Protein AF-0000000084545572 (afdb_homodimer)

Solvent-accessible surface area (backbone atoms only — not comparable to full-atom values): 13422 Å² total; per-residue (Å²): 88,29,59,42,33,41,34,28,34,39,91,47,35,70,64,48,45,55,47,48,27,57,63,63,72,42,88,67,69,47,76,48,72,42,72,95,60,22,32,34,35,29,39,38,70,41,77,56,36,30,42,34,33,34,11,48,72,43,85,84,9,70,54,37,57,44,37,74,74,70,44,43,17,80,57,35,44,28,34,32,37,98,47,52,69,62,49,50,52,54,22,43,74,73,66,46,45,59,75,54,66,80,39,82,49,71,91,67,17,38,29,33,35,39,33,25,82,56,52,56,48,30,38,30,34,44,30,23,71,69,134,90,30,58,42,35,42,33,29,34,37,90,46,35,70,64,48,46,53,47,48,26,57,62,62,72,42,87,68,68,47,77,49,72,42,72,94,60,22,31,33,36,30,40,37,70,42,77,56,36,30,42,34,33,34,12,50,71,43,85,84,10,70,54,36,55,45,38,72,74,70,43,42,18,80,58,35,46,28,34,32,37,97,48,52,69,61,48,51,52,53,20,44,73,72,64,46,45,58,75,54,66,80,38,81,48,71,91,67,16,38,28,33,35,39,32,24,82,56,52,57,49,30,39,31,35,43,31,23,70,69,132

InterPro domains:
  IPR017515 Methylmalonyl-CoA epimerase [TIGR03081] (2-127)
  IPR017515 Methy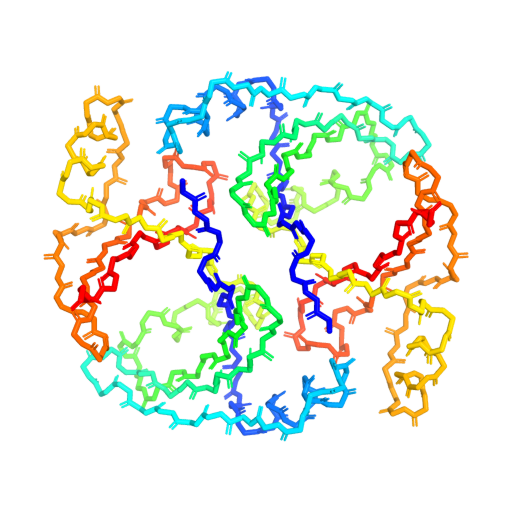lmalonyl-CoA epimerase [cd07249] (3-127)
  IPR029068 Glyoxalase/Bleomycin resistance protein/Dihydroxybiphenyl dioxygenase [G3DSA:3.10.180.10] (1-128)
  IPR029068 Glyoxalase/Bleomycin resistance protein/Dihydroxybiphenyl dioxygenase [SSF54593] (1-130)
  IPR037523 Vicinal oxygen chelate (VOC), core domain [PS51819] (2-129)
  IPR051785 Methylmalonyl-CoA/ethylmalonyl-CoA epimerase [PTHR43048] (1-130)

Nearest PDB structures (foldseek):
  3oa4-assembly1_A-2  TM=9.590E-01  e=2.493E-16  Halalkalibacterium halodurans C-125
  6bu2-assembly1_A  TM=9.393E-01  e=7.096E-15  Mycobacterium tuberculosis H37Rv
  6qh4-assembly2_B  TM=9.132E-01  e=1.583E-13  Homo sapiens
  6qh4-assembly1_C  TM=9.076E-01  e=2.738E-13  Homo sapiens
  3rmu-assembly2_D  TM=9.067E-01  e=1.506E-12  Homo sapiens

Radius of gyration: 17.62 Å; Cα contacts (8 Å, |Δi|>4): 626; chains: 2; bounding box: 42×45×43 Å

Sequence (262 aa):
MKIDHIAIAVNDVEESAKVYQQALGVDSVEFETVESEGVKVAIIHLENGRVELMQPTNDSSPIKKFLEKKGQGLHHMALETDNIEGEVERMEGCGVQFLGKIRPGSAGTKVTFIHPKSLHGVLAELCAHPKMKIDHIAIAVNDVEESAKVYQQALGVDSVEFETVESEGVKVAIIHLENGRVELMQPTNDSSPIKKFLEKKGQGLHHMALETDNIEGEVERMEGCGVQFLGKIRPGSAGTKVTFIHPKSLHGVLAELCAHPK

pLDDT: mean 96.49, std 3.09, range [78.31, 98.88]

Foldseek 3Di:
DDFAEWEKEAADAVVVLVVVCVVVVADDWDWDDDVVQQWIWIWADDPRHTYIYIHGNDCVHPSNVCCVVPNITTAATEDEDQCQPVVVVVCVVVVWDWPDDFDADPPRKTKTWTDCVRVVRHIYMYIYDDD/DDFAEWEKEAADAVVVLVVVCVVVVADDWDWDDDVVQQWIWIWTDDPRHTYIYIHGNDCVHPSNVVCVVPNITTAATEDEDQCQPVVVVVCVVVVWDWPDDFDADPPRKTKTWTDCVRVVRHIYMYIYDDD

Organism: NCBI:txid1582439

Secondary structure (DSSP, 8-state):
-EEEEEEEE-S-HHHHHHHHHHHHT---EEEEEEGGGTEEEEEEEETTEEEEEEEESSTT-HHHHHHHHH-SEEEEEEEE-S-HHHHHHHHHHTT--BSS--EE-GGG-EEEEE-GGGGTT--EEEEE---/-EEEEEEEE-S-HHHHHHHHHHHHT---EEEEEEGGGTEEEEEEEETTEEEEEEEESSTT-HHHHHHHHH-SEEEEEEEE-S-HHHHHHHHHHTT--BSS--EE-GGG-EEEEE-GGGGTT--EEEEE---

Structure (mmCIF, N/CA/C/O backbone):
data_AF-0000000084545572-model_v1
#
loop_
_entity.id
_entity.type
_entity.pdbx_description
1 polymer 'Methylmalonyl-CoA epimerase'
#
loop_
_atom_site.group_PDB
_atom_site.id
_atom_site.type_symbol
_atom_site.label_atom_id
_atom_site.label_alt_id
_atom_site.label_comp_id
_atom_site.label_asym_id
_atom_site.label_entity_id
_atom_site.label_seq_id
_atom_site.pdbx_PDB_ins_code
_atom_site.Cartn_x
_atom_site.Cartn_y
_atom_site.Cartn_z
_atom_site.occupancy
_atom_site.B_iso_or_equiv
_atom_site.auth_seq_id
_atom_site.auth_comp_id
_atom_site.auth_asym_id
_atom_site.auth_atom_id
_atom_site.pdbx_PDB_model_num
ATOM 1 N N . MET A 1 1 ? 6.422 3.986 13.938 1 93.88 1 MET A N 1
ATOM 2 C CA . MET A 1 1 ? 5.262 3.986 13.055 1 93.88 1 MET A CA 1
ATOM 3 C C . MET A 1 1 ? 5.043 2.604 12.445 1 93.88 1 MET A C 1
ATOM 5 O O . MET A 1 1 ? 5.969 1.794 12.383 1 93.88 1 MET A O 1
ATOM 9 N N . LYS A 1 2 ? 3.814 2.24 12.133 1 96.25 2 LYS A N 1
ATOM 10 C CA . LYS A 1 2 ? 3.531 0.948 11.516 1 96.25 2 LYS A CA 1
ATOM 11 C C . LYS A 1 2 ? 2.516 1.089 10.391 1 96.25 2 LYS A C 1
ATOM 13 O O . LYS A 1 2 ? 1.815 2.102 10.297 1 96.25 2 LYS A O 1
ATOM 18 N N . ILE A 1 3 ? 2.533 0.134 9.531 1 98.06 3 ILE A N 1
ATOM 19 C CA . ILE A 1 3 ? 1.524 0.095 8.477 1 98.06 3 ILE A CA 1
ATOM 20 C C . ILE A 1 3 ? 0.161 -0.236 9.078 1 98.06 3 ILE A C 1
ATOM 22 O O . ILE A 1 3 ? 0.008 -1.249 9.766 1 98.06 3 ILE A O 1
ATOM 26 N N . ASP A 1 4 ? -0.757 0.697 8.914 1 98.25 4 ASP A N 1
ATOM 27 C CA . ASP A 1 4 ? -2.109 0.459 9.414 1 98.25 4 ASP A CA 1
ATOM 28 C C . ASP A 1 4 ? -2.949 -0.288 8.375 1 98.25 4 ASP A C 1
ATOM 30 O O . ASP A 1 4 ? -3.531 -1.331 8.68 1 98.25 4 ASP A O 1
ATOM 34 N N . HIS A 1 5 ? -3.01 0.271 7.219 1 98.44 5 HIS A N 1
ATOM 35 C CA . HIS A 1 5 ? -3.746 -0.396 6.152 1 98.44 5 HIS A CA 1
ATOM 36 C C . HIS A 1 5 ? -3.311 0.111 4.781 1 98.44 5 HIS A C 1
ATOM 38 O O . HIS A 1 5 ? -2.617 1.126 4.684 1 98.44 5 HIS A O 1
ATOM 44 N N . ILE A 1 6 ? -3.625 -0.647 3.783 1 98.81 6 ILE A N 1
ATOM 45 C CA . ILE A 1 6 ? -3.51 -0.267 2.379 1 98.81 6 ILE A CA 1
ATOM 46 C C . ILE A 1 6 ? -4.902 -0.101 1.775 1 98.81 6 ILE A C 1
ATOM 48 O O . ILE A 1 6 ? -5.723 -1.021 1.825 1 98.81 6 ILE A O 1
ATOM 52 N N . ALA A 1 7 ? -5.129 1.051 1.206 1 98.75 7 ALA A N 1
ATOM 53 C CA . ALA A 1 7 ? -6.441 1.332 0.635 1 98.75 7 ALA A CA 1
ATOM 54 C C . ALA A 1 7 ? -6.426 1.166 -0.882 1 98.75 7 ALA A C 1
ATOM 56 O O . ALA A 1 7 ? -5.469 1.563 -1.547 1 98.75 7 ALA A O 1
ATOM 57 N N . ILE A 1 8 ? -7.469 0.591 -1.351 1 98.88 8 ILE A N 1
ATOM 58 C CA . ILE A 1 8 ? -7.633 0.323 -2.775 1 98.88 8 ILE A CA 1
ATOM 59 C C . ILE A 1 8 ? -8.977 0.864 -3.252 1 98.88 8 ILE A C 1
ATOM 61 O O . ILE A 1 8 ? -10.016 0.591 -2.641 1 98.88 8 ILE A O 1
ATOM 65 N N . ALA A 1 9 ? -8.938 1.664 -4.293 1 98.88 9 ALA A N 1
ATOM 66 C CA . ALA A 1 9 ? -10.172 2.143 -4.914 1 98.88 9 ALA A CA 1
ATOM 67 C C . ALA A 1 9 ? -10.758 1.093 -5.852 1 98.88 9 ALA A C 1
ATOM 69 O O . ALA A 1 9 ? -10.055 0.555 -6.711 1 98.88 9 ALA A O 1
ATOM 70 N N . VAL A 1 10 ? -11.992 0.79 -5.672 1 98.81 10 VAL A N 1
ATOM 71 C CA . VAL A 1 10 ? -12.648 -0.219 -6.496 1 98.81 10 VAL A CA 1
ATOM 72 C C . VAL A 1 10 ? -14.016 0.298 -6.961 1 98.81 10 VAL A C 1
ATOM 74 O O . VAL A 1 10 ? -14.57 1.217 -6.355 1 98.81 10 VAL A O 1
ATOM 77 N N . ASN A 1 11 ? -14.547 -0.297 -8.039 1 98.38 11 ASN A N 1
ATOM 78 C CA . ASN A 1 11 ? -15.844 0.096 -8.586 1 98.38 11 ASN A CA 1
ATOM 79 C C . ASN A 1 11 ? -17 -0.549 -7.809 1 98.38 11 ASN A C 1
ATOM 81 O O . ASN A 1 11 ? -18.062 0.047 -7.664 1 98.38 11 ASN A O 1
ATOM 85 N N . ASP A 1 12 ? -16.812 -1.757 -7.344 1 98.5 12 ASP A N 1
ATOM 86 C CA . ASP A 1 12 ? -17.812 -2.551 -6.629 1 98.5 12 ASP A CA 1
ATOM 87 C C . ASP A 1 12 ? -17.188 -3.25 -5.422 1 98.5 12 ASP A C 1
ATOM 89 O O . ASP A 1 12 ? -16.469 -4.242 -5.574 1 98.5 12 ASP A O 1
ATOM 93 N N . VAL A 1 13 ? -17.5 -2.766 -4.273 1 98.56 13 VAL A N 1
ATOM 94 C CA . VAL A 1 13 ? -16.812 -3.176 -3.053 1 98.56 13 VAL A CA 1
ATOM 95 C C . VAL A 1 13 ? -17.188 -4.617 -2.711 1 98.56 13 VAL A C 1
ATOM 97 O O . VAL A 1 13 ? -16.344 -5.387 -2.246 1 98.56 13 VAL A O 1
ATOM 100 N N . GLU A 1 14 ? -18.391 -5.078 -2.881 1 97.88 14 GLU A N 1
ATOM 101 C CA . GLU A 1 14 ? -18.828 -6.438 -2.568 1 97.88 14 GLU A CA 1
ATOM 102 C C . GLU A 1 14 ? -18.172 -7.449 -3.512 1 97.88 14 GLU A C 1
ATOM 104 O O . GLU A 1 14 ? -17.656 -8.477 -3.068 1 97.88 14 GLU A O 1
ATOM 109 N N . GLU A 1 15 ? -18.234 -7.141 -4.789 1 97.56 15 GLU A N 1
ATOM 110 C CA . GLU A 1 15 ? -17.578 -8 -5.766 1 97.56 15 GLU A CA 1
ATOM 111 C C . GLU A 1 15 ? -16.078 -8.094 -5.496 1 97.56 15 GLU A C 1
ATOM 113 O O . GLU A 1 15 ? -15.508 -9.188 -5.516 1 97.56 15 GLU A O 1
ATOM 118 N N . SER A 1 16 ? -15.477 -6.973 -5.281 1 98.19 16 SER A N 1
ATOM 119 C CA . SER A 1 16 ? -14.039 -6.934 -5.027 1 98.19 16 SER A CA 1
ATOM 120 C C . SER A 1 16 ? -13.68 -7.711 -3.766 1 98.19 16 SER A C 1
ATOM 122 O O . SER A 1 16 ? -12.648 -8.391 -3.721 1 98.19 16 SER A O 1
ATOM 124 N N . ALA A 1 17 ? -14.508 -7.57 -2.721 1 98.06 17 ALA A N 1
ATOM 125 C CA . ALA A 1 17 ? -14.258 -8.289 -1.472 1 98.06 17 ALA A CA 1
ATOM 126 C C . ALA A 1 17 ? -14.195 -9.789 -1.706 1 98.06 17 ALA A C 1
ATOM 128 O O . ALA A 1 17 ? -13.336 -10.477 -1.152 1 98.06 17 ALA A O 1
ATOM 129 N N . LYS A 1 18 ? -15.07 -10.312 -2.525 1 96.44 18 LYS A N 1
ATOM 130 C CA . LYS A 1 18 ? -15.07 -11.742 -2.832 1 96.44 18 LYS A CA 1
ATOM 131 C C . LYS A 1 18 ? -13.766 -12.156 -3.506 1 96.44 18 LYS A C 1
ATOM 133 O O . LYS A 1 18 ? -13.172 -13.172 -3.143 1 96.44 18 LYS A O 1
ATOM 138 N N . VAL A 1 19 ? -13.344 -11.336 -4.438 1 96.12 19 VAL A N 1
ATOM 139 C CA . VAL A 1 19 ? -12.117 -11.602 -5.18 1 96.12 19 VAL A CA 1
ATOM 140 C C . VAL A 1 19 ? -10.93 -11.609 -4.223 1 96.12 19 VAL A C 1
ATOM 142 O O . VAL A 1 19 ? -10.125 -12.547 -4.234 1 96.12 19 VAL A O 1
ATOM 145 N N . TYR A 1 20 ? -10.828 -10.625 -3.418 1 97.5 20 TYR A N 1
ATOM 146 C CA . TYR A 1 20 ? -9.695 -10.492 -2.508 1 97.5 20 TYR A CA 1
ATOM 147 C C . TYR A 1 20 ? -9.742 -11.562 -1.424 1 97.5 20 TYR A C 1
ATOM 149 O O . TYR A 1 20 ? -8.703 -12.07 -0.996 1 97.5 20 TYR A O 1
ATOM 157 N N . GLN A 1 21 ? -10.914 -11.891 -0.927 1 95.75 21 GLN A N 1
ATOM 158 C CA . GLN A 1 21 ? -11.031 -12.977 0.037 1 95.75 21 GLN A CA 1
ATOM 159 C C . GLN A 1 21 ? -10.461 -14.273 -0.524 1 95.75 21 GLN A C 1
ATOM 161 O O . GLN A 1 21 ? -9.719 -14.984 0.165 1 95.75 21 GLN A O 1
ATOM 166 N N . GLN A 1 22 ? -10.805 -14.562 -1.729 1 92.88 22 GLN A N 1
ATOM 167 C CA . GLN A 1 22 ? -10.297 -15.758 -2.385 1 92.88 22 GLN A CA 1
ATOM 168 C C . GLN A 1 22 ? -8.789 -15.672 -2.6 1 92.88 22 GLN A C 1
ATOM 170 O O . GLN A 1 22 ? -8.055 -16.625 -2.307 1 92.88 22 GLN A O 1
ATOM 175 N N . ALA A 1 23 ? -8.375 -14.57 -3.061 1 94.12 23 ALA A N 1
ATOM 176 C CA . ALA A 1 23 ? -6.957 -14.391 -3.367 1 94.12 23 ALA A CA 1
ATOM 177 C C . ALA A 1 23 ? -6.109 -14.453 -2.102 1 94.12 23 ALA A C 1
ATOM 179 O O . ALA A 1 23 ? -5.016 -15.023 -2.102 1 94.12 23 ALA A O 1
ATOM 180 N N . LEU A 1 24 ? -6.605 -13.852 -1.022 1 93.62 24 LEU A N 1
ATOM 181 C CA . LEU A 1 24 ? -5.793 -13.719 0.182 1 93.62 24 LEU A CA 1
ATOM 182 C C . LEU A 1 24 ? -6.086 -14.844 1.167 1 93.62 24 LEU A C 1
ATOM 184 O O . LEU A 1 24 ? -5.41 -14.969 2.189 1 93.62 24 LEU A O 1
ATOM 188 N N . GLY A 1 25 ? -7.023 -15.648 0.831 1 91.19 25 GLY A N 1
ATOM 189 C CA . GLY A 1 25 ? -7.367 -16.781 1.679 1 91.19 25 GLY A CA 1
ATOM 190 C C . GLY A 1 25 ? -7.938 -16.375 3.021 1 91.19 25 GLY A C 1
ATOM 191 O O . GLY A 1 25 ? -7.574 -16.938 4.055 1 91.19 25 GLY A O 1
ATOM 192 N N . VAL A 1 26 ? -8.602 -15.289 3.012 1 91.56 26 VAL A N 1
ATOM 193 C CA . VAL A 1 26 ? -9.227 -14.766 4.223 1 91.56 26 VAL A CA 1
ATOM 194 C C . VAL A 1 26 ? -10.734 -15.023 4.176 1 91.56 26 VAL A C 1
ATOM 196 O O . VAL A 1 26 ? -11.359 -14.906 3.121 1 91.56 26 VAL A O 1
ATOM 199 N N . ASP A 1 27 ? -11.289 -15.391 5.309 1 86.69 27 ASP A N 1
ATOM 200 C CA . ASP A 1 27 ? -12.703 -15.758 5.328 1 86.69 27 ASP A CA 1
ATOM 201 C C . ASP A 1 27 ? -13.57 -14.57 5.723 1 86.69 27 ASP A C 1
ATOM 203 O O . ASP A 1 27 ? -14.648 -14.367 5.156 1 86.69 27 ASP A O 1
ATOM 207 N N . SER A 1 28 ? -13.062 -13.797 6.625 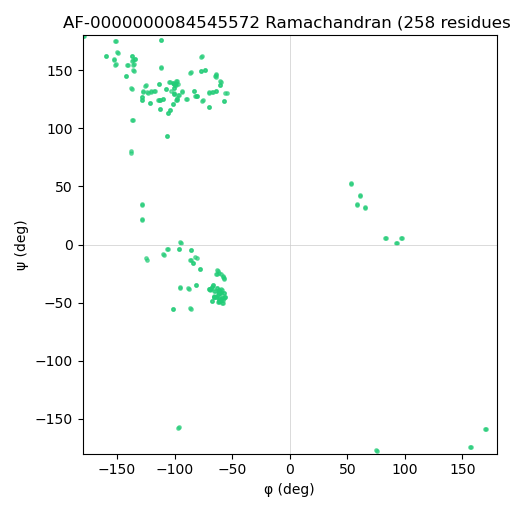1 91.31 28 SER A N 1
ATOM 208 C CA . SER A 1 28 ? -13.938 -12.758 7.172 1 91.31 28 SER A CA 1
ATOM 209 C C . SER A 1 28 ? -13.609 -11.391 6.582 1 91.31 28 SER A C 1
ATOM 211 O O . SER A 1 28 ? -12.445 -11.055 6.387 1 91.31 28 SER A O 1
ATOM 213 N N . VAL A 1 29 ? -14.672 -10.703 6.156 1 96.75 29 VAL A N 1
ATOM 214 C CA . VAL A 1 29 ? -14.625 -9.328 5.676 1 96.75 29 VAL A CA 1
ATOM 215 C C . VAL A 1 29 ? -15.648 -8.477 6.422 1 96.75 29 VAL A C 1
ATOM 217 O O . VAL A 1 29 ? -16.781 -8.914 6.648 1 96.75 29 VAL A O 1
ATOM 220 N N . GLU A 1 30 ? -15.219 -7.34 6.898 1 97.38 30 GLU A N 1
ATOM 221 C CA . GLU A 1 30 ? -16.125 -6.359 7.484 1 97.38 30 GLU A CA 1
ATOM 222 C C . GLU A 1 30 ? -16.5 -5.281 6.473 1 97.38 30 GLU A C 1
ATOM 224 O O . GLU A 1 30 ? -15.656 -4.832 5.695 1 97.38 30 GLU A O 1
ATOM 229 N N . PHE A 1 31 ? -17.812 -4.934 6.512 1 97.5 31 PHE A N 1
ATOM 230 C CA . PHE A 1 31 ? -18.266 -3.84 5.66 1 97.5 31 PHE A CA 1
ATOM 231 C C . PHE A 1 31 ? -18.703 -2.646 6.504 1 97.5 31 PHE A C 1
ATOM 233 O O . PHE A 1 31 ? -19.328 -2.814 7.551 1 97.5 31 PHE A O 1
ATOM 240 N N . GLU A 1 32 ? -18.312 -1.508 6.02 1 96.31 32 GLU A N 1
ATOM 241 C CA . GLU A 1 32 ? -18.719 -0.258 6.656 1 96.31 32 GLU A CA 1
ATOM 242 C C . GLU A 1 32 ? -19.016 0.824 5.617 1 96.31 32 GLU A C 1
ATOM 244 O O . GLU A 1 32 ? -18.406 0.834 4.543 1 96.31 32 GLU A O 1
ATOM 249 N N . THR A 1 33 ? -20 1.656 5.926 1 96.5 33 THR A N 1
ATOM 250 C CA . THR A 1 33 ? -20.234 2.848 5.121 1 96.5 33 THR A CA 1
ATOM 251 C C . THR A 1 33 ? -19.953 4.113 5.926 1 96.5 33 THR A C 1
ATOM 253 O O . THR A 1 33 ? -20.422 4.254 7.059 1 96.5 33 THR A O 1
ATOM 256 N N . VAL A 1 34 ? -19.094 4.883 5.367 1 92.94 34 VAL A N 1
ATOM 257 C CA . VAL A 1 34 ? -18.797 6.176 5.973 1 92.94 34 VAL A CA 1
ATOM 258 C C . VAL A 1 34 ? -19.422 7.289 5.133 1 92.94 34 VAL A C 1
ATOM 260 O O . VAL A 1 34 ? -18.766 7.867 4.262 1 92.94 34 VAL A O 1
ATOM 263 N N . GLU A 1 35 ? -20.609 7.684 5.5 1 92.75 35 GLU A N 1
ATOM 264 C CA . GLU A 1 35 ? -21.406 8.609 4.707 1 92.75 35 GLU A CA 1
ATOM 265 C C . GLU A 1 35 ? -20.703 9.953 4.543 1 92.75 35 GLU A C 1
ATOM 267 O O . GLU A 1 35 ? -20.75 10.555 3.467 1 92.75 35 GLU A O 1
ATOM 272 N N . SER A 1 36 ? -20.094 10.398 5.617 1 89.25 36 SER A N 1
ATOM 273 C CA . SER A 1 36 ? -19.453 11.703 5.594 1 89.25 36 SER A CA 1
ATOM 274 C C . SER A 1 36 ? -18.312 11.742 4.578 1 89.25 36 SER A C 1
ATOM 276 O O . SER A 1 36 ? -17.984 12.812 4.051 1 89.25 36 SER A O 1
ATOM 278 N N . GLU A 1 37 ? -17.781 10.602 4.223 1 90.38 37 GLU A N 1
ATOM 279 C CA . GLU A 1 37 ? -16.688 10.523 3.258 1 90.38 37 GLU A CA 1
ATOM 280 C C . GLU A 1 37 ? -17.172 9.992 1.911 1 90.38 37 GLU A C 1
ATOM 282 O O . GLU A 1 37 ? -16.406 9.93 0.948 1 90.38 37 GLU A O 1
ATOM 287 N N . GLY A 1 38 ? -18.469 9.609 1.814 1 96.06 38 GLY A N 1
ATOM 288 C CA . GLY A 1 38 ? -19.047 9.078 0.583 1 96.06 38 GLY A CA 1
ATOM 289 C C . GLY A 1 38 ? -18.375 7.797 0.121 1 96.06 38 GLY A C 1
ATOM 290 O O . GLY A 1 38 ? -18.062 7.645 -1.06 1 96.06 38 GLY A O 1
ATOM 291 N N . VAL A 1 39 ? -18.125 6.93 1.115 1 97.69 39 VAL A N 1
ATOM 292 C CA . VAL A 1 39 ? -17.391 5.723 0.731 1 97.69 39 VAL A CA 1
ATOM 293 C C . VAL A 1 39 ? -18.016 4.508 1.422 1 97.69 39 VAL A C 1
ATOM 295 O O . VAL A 1 39 ? -18.422 4.586 2.584 1 97.69 39 VAL A O 1
ATOM 298 N N . LYS A 1 40 ? -18.234 3.428 0.745 1 98.44 40 LYS A N 1
ATOM 299 C CA . LYS A 1 40 ? -18.422 2.088 1.29 1 98.44 40 LYS A CA 1
ATOM 300 C C . LYS A 1 40 ? -17.109 1.312 1.323 1 98.44 40 LYS A C 1
ATOM 302 O O . LYS A 1 40 ? -16.375 1.278 0.333 1 98.44 40 LYS A O 1
ATOM 307 N N . VAL A 1 41 ? -16.812 0.695 2.457 1 98.38 41 VAL A N 1
ATOM 308 C CA . VAL A 1 41 ? -15.492 0.093 2.656 1 98.38 41 VAL A CA 1
ATOM 309 C C . VAL A 1 41 ? -15.648 -1.387 3 1 98.38 41 VAL A C 1
ATOM 311 O O . VAL A 1 41 ? -16.516 -1.758 3.793 1 98.38 41 VAL A O 1
ATOM 314 N N . ALA A 1 42 ? -14.945 -2.24 2.369 1 98.56 42 ALA A N 1
ATOM 315 C CA . ALA A 1 42 ? -14.695 -3.607 2.822 1 98.56 42 ALA A CA 1
ATOM 316 C C . ALA A 1 42 ? -13.336 -3.723 3.502 1 98.56 42 ALA A C 1
ATOM 318 O O . ALA A 1 42 ? -12.312 -3.342 2.928 1 98.56 42 ALA A O 1
ATOM 319 N N . ILE A 1 43 ? -13.328 -4.184 4.68 1 98.19 43 ILE A N 1
ATOM 320 C CA . ILE A 1 43 ? -12.102 -4.328 5.453 1 98.19 43 ILE A CA 1
ATOM 321 C C . ILE A 1 43 ? -11.688 -5.797 5.492 1 98.19 43 ILE A C 1
ATOM 323 O O . ILE A 1 43 ? -12.414 -6.645 6.012 1 98.19 43 ILE A O 1
ATOM 327 N N . ILE A 1 44 ? -10.562 -6.113 4.922 1 97.75 44 ILE A N 1
ATOM 328 C CA . ILE A 1 44 ? -9.977 -7.449 4.934 1 97.75 44 ILE A CA 1
ATOM 329 C C . ILE A 1 44 ? -8.789 -7.484 5.895 1 97.75 44 ILE A C 1
ATOM 331 O O . ILE A 1 44 ? -7.754 -6.859 5.641 1 97.75 44 ILE A O 1
ATOM 335 N N . HIS A 1 45 ? -8.922 -8.219 6.949 1 96.44 45 HIS A N 1
ATOM 336 C CA . HIS A 1 45 ? -7.906 -8.25 7.996 1 96.44 45 HIS A CA 1
ATOM 337 C C . HIS A 1 45 ? -6.781 -9.219 7.641 1 96.44 45 HIS A C 1
ATOM 339 O O . HIS A 1 45 ? -7.035 -10.344 7.219 1 96.44 45 HIS A O 1
ATOM 345 N N . LEU A 1 46 ? -5.598 -8.75 7.797 1 96.5 46 LEU A N 1
ATOM 346 C CA . LEU A 1 46 ? -4.387 -9.547 7.688 1 96.5 46 LEU A CA 1
ATOM 347 C C . LEU A 1 46 ? -3.699 -9.688 9.047 1 96.5 46 LEU A C 1
ATOM 349 O O . LEU A 1 46 ? -4.18 -9.148 10.047 1 96.5 46 LEU A O 1
ATOM 353 N N . GLU A 1 47 ? -2.66 -10.414 9.156 1 95.56 47 GLU A N 1
ATOM 354 C CA . GLU A 1 47 ? -2.004 -10.703 10.43 1 95.56 47 GLU A CA 1
ATOM 355 C C . GLU A 1 47 ? -1.467 -9.43 11.07 1 95.56 47 GLU A C 1
ATOM 357 O O . GLU A 1 47 ? -1.442 -9.312 12.305 1 95.56 47 GLU A O 1
ATOM 362 N N . ASN A 1 48 ? -0.956 -8.5 10.305 1 97.12 48 ASN A N 1
ATOM 363 C CA . ASN A 1 48 ? -0.281 -7.336 10.867 1 97.12 48 ASN A CA 1
ATOM 364 C C . ASN A 1 48 ? -0.84 -6.035 10.289 1 97.12 48 ASN A C 1
ATOM 366 O O . ASN A 1 48 ? -0.137 -5.023 10.234 1 97.12 48 ASN A O 1
ATOM 370 N N . GLY A 1 49 ? -2.041 -6.051 9.773 1 96.12 49 GLY A N 1
ATOM 371 C CA . GLY A 1 49 ? -2.705 -4.91 9.164 1 96.12 49 GLY A CA 1
ATOM 372 C C . GLY A 1 49 ? -3.982 -5.281 8.438 1 96.12 49 GLY A C 1
ATOM 373 O O . GLY A 1 49 ? -4.609 -6.297 8.742 1 96.12 49 GLY A O 1
ATOM 374 N N . ARG A 1 50 ? -4.43 -4.414 7.496 1 97.12 50 ARG A N 1
ATOM 375 C CA . ARG A 1 50 ? -5.633 -4.711 6.73 1 97.12 50 ARG A CA 1
ATOM 376 C C . ARG A 1 50 ? -5.578 -4.062 5.352 1 97.12 50 ARG A C 1
ATOM 378 O O . ARG A 1 50 ? -4.816 -3.119 5.133 1 97.12 50 ARG A O 1
ATOM 385 N N . VAL A 1 51 ? -6.277 -4.633 4.469 1 98.44 51 VAL A N 1
ATOM 386 C CA . VAL A 1 51 ? -6.59 -4.039 3.176 1 98.44 51 VAL A CA 1
ATOM 387 C C . VAL A 1 51 ? -8 -3.463 3.199 1 98.44 51 VAL A C 1
ATOM 389 O O . VAL A 1 51 ? -8.938 -4.121 3.656 1 98.44 51 VAL A O 1
ATOM 392 N N . GLU A 1 52 ? -8.125 -2.24 2.779 1 98.5 52 GLU A N 1
ATOM 393 C CA . GLU A 1 52 ? -9.445 -1.61 2.686 1 98.5 52 GLU A CA 1
ATOM 394 C C . GLU A 1 52 ? -9.828 -1.354 1.23 1 98.5 52 GLU A C 1
ATOM 396 O O . GLU A 1 52 ? -9.141 -0.614 0.522 1 98.5 52 GLU A O 1
ATOM 401 N N . LEU A 1 53 ? -10.867 -1.988 0.802 1 98.81 53 LEU A N 1
ATOM 402 C CA . LEU A 1 53 ? -11.461 -1.732 -0.506 1 98.81 53 LEU A CA 1
ATOM 403 C C . LEU A 1 53 ? -12.516 -0.636 -0.419 1 98.81 53 LEU A C 1
ATOM 405 O O . LEU A 1 53 ? -13.453 -0.732 0.379 1 98.81 53 LEU A O 1
ATOM 409 N N . MET A 1 54 ? -12.352 0.386 -1.232 1 98.75 54 MET A N 1
ATOM 410 C CA . MET A 1 54 ? -13.172 1.585 -1.069 1 98.75 54 MET A CA 1
ATOM 411 C C . MET A 1 54 ? -13.969 1.874 -2.336 1 98.75 54 MET A C 1
ATOM 413 O O . MET A 1 54 ? -13.398 2.072 -3.406 1 98.75 54 MET A O 1
ATOM 417 N N . GLN A 1 55 ? -15.25 1.929 -2.229 1 98.88 55 GLN A N 1
ATOM 418 C CA . GLN A 1 55 ? -16.188 2.266 -3.297 1 98.88 55 GLN A CA 1
ATOM 419 C C . GLN A 1 55 ? -16.875 3.598 -3.02 1 98.88 55 GLN A C 1
ATOM 421 O O . GLN A 1 55 ? -17.469 3.787 -1.953 1 98.88 55 GLN A O 1
ATOM 426 N N . PRO A 1 56 ? -16.766 4.492 -3.967 1 98.69 56 PRO A N 1
ATOM 427 C CA . PRO A 1 56 ? -17.516 5.734 -3.752 1 98.69 56 PRO A CA 1
ATOM 428 C C . PRO A 1 56 ? -19.031 5.523 -3.736 1 98.69 56 PRO A C 1
ATOM 430 O O . PRO A 1 56 ? -19.547 4.699 -4.4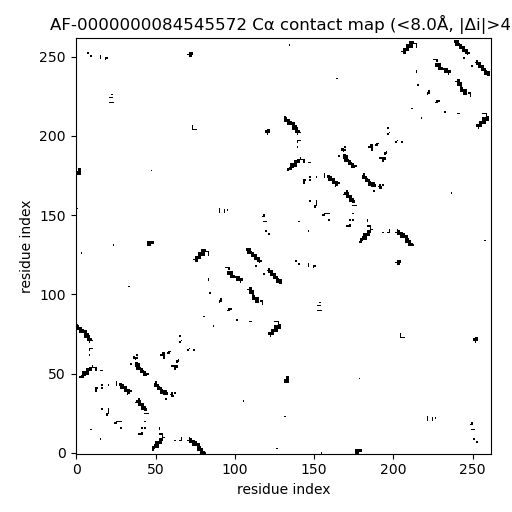96 1 98.69 56 PRO A O 1
ATOM 433 N N . THR A 1 57 ? -19.719 6.305 -2.885 1 98 57 THR A N 1
ATOM 434 C CA . THR A 1 57 ? -21.156 6.168 -2.803 1 98 57 THR A CA 1
ATOM 435 C C . THR A 1 57 ? -21.859 7.395 -3.391 1 98 57 THR A C 1
ATOM 437 O O . THR A 1 57 ? -23.078 7.441 -3.471 1 98 57 THR A O 1
ATOM 440 N N . ASN A 1 58 ? -21.109 8.398 -3.707 1 96.75 58 ASN A N 1
ATOM 441 C CA . ASN A 1 58 ? -21.641 9.586 -4.367 1 96.75 58 ASN A CA 1
ATOM 442 C C . ASN A 1 58 ? -20.578 10.273 -5.215 1 96.75 58 ASN A C 1
ATOM 444 O O . ASN A 1 58 ? -19.406 9.898 -5.184 1 96.75 58 ASN A O 1
ATOM 448 N N . ASP A 1 59 ? -20.953 11.312 -5.953 1 95.19 59 ASP A N 1
ATOM 449 C CA . ASP A 1 59 ? -20.078 11.938 -6.949 1 95.19 59 ASP A CA 1
ATOM 450 C C . ASP A 1 59 ? -19.047 12.844 -6.289 1 95.19 59 ASP A C 1
ATOM 452 O O . ASP A 1 59 ? -18.047 13.211 -6.91 1 95.19 59 ASP A O 1
ATOM 456 N N . SER A 1 60 ? -19.281 13.273 -5.125 1 94.75 60 SER A N 1
ATOM 457 C CA . SER A 1 60 ? -18.375 14.188 -4.449 1 94.75 60 SER A CA 1
ATOM 458 C C . SER A 1 60 ? -17.266 13.422 -3.719 1 94.75 60 SER A C 1
ATOM 460 O O . SER A 1 60 ? -16.344 14.031 -3.17 1 94.75 60 SER A O 1
ATOM 462 N N . SER A 1 61 ? -17.344 12.117 -3.723 1 96.25 61 SER A N 1
ATOM 463 C CA . SER A 1 61 ? -16.359 11.281 -3.041 1 96.25 61 SER A CA 1
ATOM 464 C C . SER A 1 61 ? -14.977 11.43 -3.664 1 96.25 61 SER A C 1
ATOM 466 O O . SER A 1 61 ? -14.828 11.359 -4.883 1 96.25 61 SER A O 1
ATOM 468 N N . PRO A 1 62 ? -13.945 11.625 -2.836 1 94.44 62 PRO A N 1
ATOM 469 C CA . PRO A 1 62 ? -12.586 11.641 -3.381 1 94.44 62 PRO A CA 1
ATOM 470 C C . PRO A 1 62 ? -12.234 10.344 -4.109 1 94.44 62 PRO A C 1
ATOM 472 O O . PRO A 1 62 ? -11.422 10.359 -5.039 1 94.44 62 PRO A O 1
ATOM 475 N N . ILE A 1 63 ? -12.82 9.25 -3.746 1 98.19 63 ILE A N 1
ATOM 476 C CA . ILE A 1 63 ? -12.578 7.965 -4.395 1 98.19 63 ILE A CA 1
ATOM 477 C C . ILE A 1 63 ? -13.125 7.996 -5.82 1 98.19 63 ILE A C 1
ATOM 479 O O . ILE A 1 63 ? -12.539 7.41 -6.734 1 98.19 63 ILE A O 1
ATOM 483 N N . LYS A 1 64 ? -14.273 8.688 -5.996 1 98.06 64 LYS A N 1
ATOM 484 C CA . LYS A 1 64 ? -14.867 8.789 -7.328 1 98.06 64 LYS A CA 1
ATOM 485 C C . LYS A 1 64 ? -13.922 9.492 -8.297 1 98.06 64 LYS A C 1
ATOM 487 O O . LYS A 1 64 ? -13.688 9.008 -9.406 1 98.06 64 LYS A O 1
ATOM 492 N N . LYS A 1 65 ? -13.398 10.547 -7.891 1 96.12 65 LYS A N 1
ATOM 493 C CA . LYS A 1 65 ? -12.477 11.305 -8.727 1 96.12 65 LYS A CA 1
ATOM 494 C C . LYS A 1 65 ? -11.25 10.469 -9.086 1 96.12 65 LYS A C 1
ATOM 496 O O . LYS A 1 65 ? -10.781 10.5 -10.227 1 96.12 65 LYS A O 1
ATOM 501 N N . PHE A 1 66 ? -10.773 9.773 -8.141 1 97.75 66 PHE A N 1
ATOM 502 C CA . PHE A 1 66 ? -9.617 8.906 -8.367 1 97.75 66 PHE A CA 1
ATOM 503 C C . PHE A 1 66 ? -9.93 7.855 -9.422 1 97.75 66 PHE A C 1
ATOM 505 O O . PHE A 1 66 ? -9.156 7.664 -10.359 1 97.75 66 PHE A O 1
ATOM 512 N N . LEU A 1 67 ? -11.039 7.199 -9.305 1 98.31 67 LEU A N 1
ATOM 513 C CA . LEU A 1 67 ? -11.43 6.148 -10.234 1 98.31 67 LEU A CA 1
ATOM 514 C C . LEU A 1 67 ? -11.578 6.699 -11.648 1 98.31 67 LEU A C 1
ATOM 516 O O . LEU A 1 67 ? -11.18 6.043 -12.617 1 98.31 67 LEU A O 1
ATOM 520 N N . GLU A 1 68 ? -12.117 7.887 -11.727 1 97.69 68 GLU A N 1
ATOM 521 C CA . GLU A 1 68 ? -12.32 8.516 -13.023 1 97.69 68 GLU A CA 1
ATOM 522 C C . GLU A 1 68 ? -10.992 8.844 -13.695 1 97.69 68 GLU A C 1
ATOM 524 O O . GLU A 1 68 ? -10.859 8.742 -14.914 1 97.69 68 GLU A O 1
ATOM 529 N N . LYS A 1 69 ? -10.07 9.195 -12.93 1 96 69 LYS A N 1
ATOM 530 C CA . LYS A 1 69 ? -8.789 9.664 -13.445 1 96 69 LYS A CA 1
ATOM 531 C C . LYS A 1 69 ? -7.824 8.508 -13.672 1 96 69 LYS A C 1
ATOM 533 O O . LYS A 1 69 ? -7.102 8.477 -14.672 1 96 69 LYS A O 1
ATOM 538 N N . LYS A 1 70 ? -7.824 7.488 -12.781 1 96.44 70 LYS A N 1
ATOM 539 C CA . LYS A 1 70 ? -6.746 6.504 -12.781 1 96.44 70 LYS A CA 1
ATOM 540 C C . LYS A 1 70 ? -7.297 5.086 -12.922 1 96.44 70 LYS A C 1
ATOM 542 O O . LYS A 1 70 ? -6.551 4.152 -13.219 1 96.44 70 LYS A O 1
ATOM 547 N N . GLY A 1 71 ? -8.641 4.91 -12.773 1 97.62 71 GLY A N 1
ATOM 548 C CA . GLY A 1 71 ? -9.203 3.574 -12.68 1 97.62 71 GLY A CA 1
ATOM 549 C C . GLY A 1 71 ? -8.961 2.922 -11.328 1 97.62 71 GLY A C 1
ATOM 550 O O . GLY A 1 71 ? -8.461 3.562 -10.406 1 97.62 71 GLY A O 1
ATOM 551 N N . GLN A 1 72 ? -9.398 1.666 -11.18 1 98.69 72 GLN A N 1
ATOM 552 C CA . GLN A 1 72 ? -9.234 0.922 -9.938 1 98.69 72 GLN A CA 1
ATOM 553 C C . GLN A 1 72 ? -7.754 0.69 -9.633 1 98.69 72 GLN A C 1
ATOM 555 O O . GLN A 1 72 ? -6.949 0.492 -10.547 1 98.69 72 GLN A O 1
ATOM 560 N N . GLY A 1 73 ? -7.438 0.69 -8.336 1 98.5 73 GLY A N 1
ATOM 561 C CA . GLY A 1 73 ? -6.051 0.433 -7.98 1 98.5 73 GLY A CA 1
ATOM 562 C C . GLY A 1 73 ? -5.668 0.984 -6.617 1 98.5 73 GLY A C 1
ATOM 563 O O . GLY A 1 73 ? -6.535 1.398 -5.844 1 98.5 73 GLY A O 1
ATOM 564 N N . LEU A 1 74 ? -4.379 0.9 -6.266 1 98.75 74 LEU A N 1
ATOM 565 C CA . LEU A 1 74 ? -3.85 1.408 -5.008 1 98.75 74 LEU A CA 1
ATOM 566 C C . LEU A 1 74 ? -4.141 2.898 -4.855 1 98.75 74 LEU A C 1
ATOM 568 O O . LEU A 1 74 ? -3.764 3.697 -5.715 1 98.75 74 LEU A O 1
ATOM 572 N N . HIS A 1 75 ? -4.824 3.234 -3.746 1 98.69 75 HIS A N 1
ATOM 573 C CA . HIS A 1 75 ? -5.246 4.617 -3.547 1 98.69 75 HIS A CA 1
ATOM 574 C C . HIS A 1 75 ? -4.332 5.336 -2.564 1 98.69 75 HIS A C 1
ATOM 576 O O . HIS A 1 75 ? -3.834 6.426 -2.857 1 98.69 75 HIS A O 1
ATOM 582 N N . HIS A 1 76 ? -4.16 4.777 -1.331 1 98.81 76 HIS A N 1
ATOM 583 C CA . HIS A 1 76 ? -3.252 5.383 -0.365 1 98.81 76 HIS A CA 1
ATOM 584 C C . HIS A 1 76 ? -2.691 4.34 0.595 1 98.81 76 HIS A C 1
ATOM 586 O O . HIS A 1 76 ? -3.225 3.232 0.695 1 98.81 76 HIS A O 1
ATOM 592 N N . MET A 1 77 ? -1.577 4.633 1.23 1 98.81 77 MET A N 1
ATOM 593 C CA . MET A 1 77 ? -1.048 3.885 2.367 1 98.81 77 MET A CA 1
ATOM 594 C C . MET A 1 77 ? -1.356 4.598 3.68 1 98.81 77 MET A C 1
ATOM 596 O O . MET A 1 77 ? -1.261 5.824 3.762 1 98.81 77 MET A O 1
ATOM 600 N N . ALA A 1 78 ? -1.787 3.861 4.617 1 98.62 78 ALA A N 1
ATOM 601 C CA . ALA A 1 78 ? -2.08 4.43 5.93 1 98.62 78 ALA A CA 1
ATOM 602 C C . ALA A 1 78 ? -1.036 4.004 6.961 1 98.62 78 ALA A C 1
ATOM 604 O O . ALA A 1 78 ? -0.67 2.828 7.031 1 98.62 78 ALA A O 1
ATOM 605 N N . LEU A 1 79 ? -0.608 4.957 7.695 1 98.38 79 LEU A N 1
ATOM 606 C CA . LEU A 1 79 ? 0.396 4.758 8.734 1 98.38 79 LEU A CA 1
ATOM 607 C C . LEU A 1 79 ? -0.175 5.09 10.109 1 98.38 79 LEU A C 1
ATOM 609 O O . LEU A 1 79 ? -0.789 6.145 10.297 1 98.38 79 LEU A O 1
ATOM 613 N N . GLU A 1 80 ? 0.056 4.227 10.992 1 98.19 80 GLU A N 1
ATOM 614 C CA . GLU A 1 80 ? -0.456 4.383 12.352 1 98.19 80 GLU A CA 1
ATOM 615 C C . GLU A 1 80 ? 0.621 4.926 13.289 1 98.19 80 GLU A C 1
ATOM 617 O O . GLU A 1 80 ? 1.775 4.5 13.227 1 98.19 80 GLU A O 1
ATOM 622 N N . THR A 1 81 ? 0.256 5.812 14.094 1 97.62 81 THR A N 1
ATOM 623 C CA . THR A 1 81 ? 1.119 6.355 15.133 1 97.62 81 THR A CA 1
ATOM 624 C C . THR A 1 81 ? 0.364 6.473 16.453 1 97.62 81 THR A C 1
ATOM 626 O O . THR A 1 81 ? -0.861 6.605 16.469 1 97.62 81 THR A O 1
ATOM 629 N N . ASP A 1 82 ? 1.102 6.445 17.578 1 96.62 82 ASP A N 1
ATOM 630 C CA . ASP A 1 82 ? 0.495 6.594 18.891 1 96.62 82 ASP A CA 1
ATOM 631 C C . ASP A 1 82 ? 0.352 8.062 19.266 1 96.62 82 ASP A C 1
ATOM 633 O O . ASP A 1 82 ? -0.344 8.398 20.234 1 96.62 82 ASP A O 1
ATOM 637 N N . ASN A 1 83 ? 0.987 8.922 18.562 1 97.06 83 ASN A N 1
ATOM 638 C CA . ASN A 1 83 ? 0.986 10.359 18.844 1 97.06 83 ASN A CA 1
ATOM 639 C C . ASN A 1 83 ? 0.85 11.18 17.578 1 97.06 83 ASN A C 1
ATOM 641 O O . ASN A 1 83 ? 1.817 11.797 17.125 1 97.06 83 ASN A O 1
ATOM 645 N N . ILE A 1 84 ? -0.393 11.266 17.156 1 98.12 84 ILE A N 1
ATOM 646 C CA . ILE A 1 84 ? -0.622 11.875 15.844 1 98.12 84 ILE A CA 1
ATOM 647 C C . ILE A 1 84 ? -0.329 13.367 15.914 1 98.12 84 ILE A C 1
ATOM 649 O O . ILE A 1 84 ? 0.221 13.945 14.969 1 98.12 84 ILE A O 1
ATOM 653 N N . GLU A 1 85 ? -0.661 14.07 16.984 1 98.25 85 GLU A N 1
ATOM 654 C CA . GLU A 1 85 ? -0.389 15.5 17.109 1 98.25 85 GLU A CA 1
ATOM 655 C C . GLU A 1 85 ? 1.109 15.781 17.047 1 98.25 85 GLU A C 1
ATOM 657 O O . GLU A 1 85 ? 1.548 16.688 16.328 1 98.25 85 GLU A O 1
ATOM 662 N N . GLY A 1 86 ? 1.863 15.031 17.812 1 97.88 86 GLY A N 1
ATOM 663 C CA . GLY A 1 86 ? 3.309 15.188 17.812 1 97.88 86 GLY A CA 1
ATOM 664 C C . GLY A 1 86 ? 3.932 14.898 16.453 1 97.88 86 GLY A C 1
ATOM 665 O O . GLY A 1 86 ? 4.844 15.609 16.016 1 97.88 86 GLY A O 1
ATOM 666 N N . GLU A 1 87 ? 3.447 13.844 15.797 1 97.81 87 GLU A N 1
ATOM 667 C CA . GLU A 1 87 ? 3.984 13.492 14.484 1 97.81 87 GLU A CA 1
ATOM 668 C C . GLU A 1 87 ? 3.68 14.57 13.453 1 97.81 87 GLU A C 1
ATOM 670 O O . GLU A 1 87 ? 4.543 14.93 12.648 1 97.81 87 GLU A O 1
ATOM 675 N N . VAL A 1 88 ? 2.461 15.062 13.453 1 98 88 VAL A N 1
ATOM 676 C CA . VAL A 1 88 ? 2.088 16.109 12.516 1 98 88 VAL A CA 1
ATOM 677 C C . VAL A 1 88 ? 2.982 17.328 12.719 1 98 88 VAL A C 1
ATOM 679 O O . VAL A 1 88 ? 3.498 17.891 11.75 1 98 88 VAL A O 1
ATOM 682 N N . GLU A 1 89 ? 3.152 17.672 13.945 1 98 89 GLU A N 1
ATOM 683 C CA . GLU A 1 89 ? 4.023 18.797 14.25 1 98 89 GLU A CA 1
ATOM 684 C C . GLU A 1 89 ? 5.438 18.562 13.727 1 98 89 GLU A C 1
ATOM 686 O O . GLU A 1 89 ? 6.016 19.438 13.07 1 98 89 GLU A O 1
ATOM 691 N N . ARG A 1 90 ? 5.988 17.438 14.031 1 96.88 90 ARG A N 1
ATOM 692 C CA . ARG A 1 90 ? 7.332 17.109 13.578 1 96.88 90 ARG A CA 1
ATOM 693 C C . ARG A 1 90 ? 7.422 17.141 12.055 1 96.88 90 ARG A C 1
ATOM 695 O O . ARG A 1 90 ? 8.359 17.719 11.5 1 96.88 90 ARG A O 1
ATOM 702 N N . MET A 1 91 ? 6.484 16.547 11.359 1 97.5 91 MET A N 1
ATOM 703 C CA . MET A 1 91 ? 6.465 16.453 9.898 1 97.5 91 MET A CA 1
ATOM 704 C C . MET A 1 91 ? 6.344 17.828 9.266 1 97.5 91 MET A C 1
ATOM 706 O O . MET A 1 91 ? 7.027 18.141 8.281 1 97.5 91 MET A O 1
ATOM 710 N N . GLU A 1 92 ? 5.449 18.609 9.805 1 97.31 92 GLU A N 1
ATOM 711 C CA . GLU A 1 92 ? 5.328 19.969 9.305 1 97.31 92 GLU A CA 1
ATOM 712 C C . GLU A 1 92 ? 6.641 20.734 9.461 1 97.31 92 GLU A C 1
ATOM 714 O O . GLU A 1 92 ? 7.016 21.516 8.586 1 97.31 92 GLU A O 1
ATOM 719 N N . GLY A 1 93 ? 7.289 20.5 10.57 1 96.19 93 GLY A N 1
ATOM 720 C CA . GLY A 1 93 ? 8.586 21.109 10.812 1 96.19 93 GLY A CA 1
ATOM 721 C C . GLY A 1 93 ? 9.625 20.734 9.773 1 96.19 93 GLY A C 1
ATOM 722 O O . GLY A 1 93 ? 10.57 21.484 9.531 1 96.19 93 GLY A O 1
ATOM 723 N N . CYS A 1 94 ? 9.406 19.578 9.172 1 94.38 94 CYS A N 1
ATOM 724 C CA . CYS A 1 94 ? 10.328 19.094 8.148 1 94.38 94 CYS A CA 1
ATOM 725 C C . CYS A 1 94 ? 9.852 19.484 6.754 1 94.38 94 CYS A C 1
ATOM 727 O O . CYS A 1 94 ? 10.43 19.047 5.754 1 94.38 94 CYS A O 1
ATOM 729 N N . GLY A 1 95 ? 8.734 20.203 6.66 1 95.62 95 GLY A N 1
ATOM 730 C CA . GLY A 1 95 ? 8.258 20.703 5.375 1 95.62 95 GLY A CA 1
ATOM 731 C C . GLY A 1 95 ? 7.195 19.812 4.758 1 95.62 95 GLY A C 1
ATOM 732 O O . GLY A 1 95 ? 6.777 20.031 3.621 1 95.62 95 GLY A O 1
ATOM 733 N N . VAL A 1 96 ? 6.777 18.812 5.484 1 97.12 96 VAL A N 1
ATOM 734 C CA . VAL A 1 96 ? 5.711 17.953 4.992 1 97.12 96 VAL A CA 1
ATOM 735 C C . VAL A 1 96 ? 4.387 18.703 4.98 1 97.12 96 VAL A C 1
ATOM 737 O O . VAL A 1 96 ? 4.055 19.391 5.949 1 97.12 96 VAL A O 1
ATOM 740 N N . GLN A 1 97 ? 3.707 18.609 3.836 1 97.75 97 GLN A N 1
ATOM 741 C CA . GLN A 1 97 ? 2.41 19.266 3.674 1 97.75 97 GLN A CA 1
ATOM 742 C C . GLN A 1 97 ? 1.271 18.281 3.893 1 97.75 97 GLN A C 1
ATOM 744 O O . GLN A 1 97 ? 1.337 17.125 3.436 1 97.75 97 GLN A O 1
ATOM 749 N N . PHE A 1 98 ? 0.234 18.766 4.551 1 98 98 PHE A N 1
ATOM 750 C CA . PHE A 1 98 ? -0.954 17.953 4.805 1 98 98 PHE A CA 1
ATOM 751 C C . PHE A 1 98 ? -2.146 18.484 4.016 1 98 98 PHE A C 1
ATOM 753 O O . PHE A 1 98 ? -2.18 19.656 3.645 1 98 98 PHE A O 1
ATOM 760 N N . LEU A 1 99 ? -3.102 17.672 3.666 1 96.62 99 LEU A N 1
ATOM 761 C CA . LEU A 1 99 ? -4.309 18.047 2.939 1 96.62 99 LEU A CA 1
ATOM 762 C C . LEU A 1 99 ? -5.355 18.625 3.887 1 96.62 99 LEU A C 1
ATOM 764 O O . LEU A 1 99 ? -6.348 19.219 3.441 1 96.62 99 LEU A O 1
ATOM 768 N N . GLY A 1 100 ? -5.23 18.562 5.199 1 94.69 100 GLY A N 1
ATOM 769 C CA . GLY A 1 100 ? -6.16 19.078 6.195 1 94.69 100 GLY A CA 1
ATOM 770 C C . GLY A 1 100 ? -5.699 18.844 7.621 1 94.69 100 GLY A C 1
ATOM 771 O O . GLY A 1 100 ? -4.648 18.25 7.848 1 94.69 100 GLY A O 1
ATOM 772 N N . LYS A 1 101 ? -6.504 19.312 8.477 1 97 101 LYS A N 1
ATOM 773 C CA . LYS A 1 101 ? -6.223 19.141 9.898 1 97 101 LYS A CA 1
ATOM 774 C C . LYS A 1 101 ? -6.543 17.719 10.352 1 97 101 LYS A C 1
ATOM 776 O O . LYS A 1 101 ? -7.145 16.953 9.609 1 97 101 LYS A O 1
ATOM 781 N N . ILE A 1 102 ? -5.941 17.422 11.516 1 98.12 102 ILE A N 1
ATOM 782 C CA . ILE A 1 102 ? -6.367 16.188 12.164 1 98.12 102 ILE A CA 1
ATOM 783 C C . ILE A 1 102 ? -7.883 16.203 12.359 1 98.12 102 ILE A C 1
ATOM 785 O O . ILE A 1 102 ? -8.445 17.203 12.812 1 98.12 102 ILE A O 1
ATOM 789 N N . ARG A 1 103 ? -8.547 15.203 11.984 1 96.44 103 ARG A N 1
ATOM 790 C CA . ARG A 1 103 ? -10 15.094 12.109 1 96.44 103 ARG A CA 1
ATOM 791 C C . ARG A 1 103 ? -10.406 13.711 12.602 1 96.44 103 ARG A C 1
ATOM 793 O O . ARG A 1 103 ? -9.609 12.773 12.555 1 96.44 103 ARG A O 1
ATOM 800 N N . PRO A 1 104 ? -11.648 13.594 13.109 1 94.38 104 PRO A N 1
ATOM 801 C CA . PRO A 1 104 ? -12.109 12.258 13.5 1 94.38 104 PRO A CA 1
ATOM 802 C C . PRO A 1 104 ? -12.289 11.32 12.312 1 94.38 104 PRO A C 1
ATOM 804 O O . PRO A 1 104 ? -12.789 11.742 11.258 1 94.38 104 PRO A O 1
ATOM 807 N N . GLY A 1 105 ? -11.734 10.133 12.453 1 90.69 105 GLY A N 1
ATOM 808 C CA . GLY A 1 105 ? -12.023 9.055 11.523 1 90.69 105 GLY A CA 1
ATOM 809 C C . GLY A 1 105 ? -13.109 8.109 12.023 1 90.69 105 GLY A C 1
ATOM 810 O O . GLY A 1 105 ? -14.016 8.531 12.75 1 90.69 105 GLY A O 1
ATOM 811 N N . SER A 1 106 ? -13.062 6.953 11.477 1 84.88 106 SER A N 1
ATOM 812 C CA . SER A 1 106 ? -14.016 5.941 11.93 1 84.88 106 SER A CA 1
ATOM 813 C C . SER A 1 106 ? -13.602 5.352 13.273 1 84.88 106 SER A C 1
ATOM 815 O O . SER A 1 106 ? -12.414 5.355 13.617 1 84.88 106 SER A O 1
ATOM 817 N N . ALA A 1 107 ? -14.523 4.953 14.055 1 86.81 107 ALA A N 1
ATOM 818 C CA . ALA A 1 107 ? -14.336 4.184 15.281 1 86.81 107 ALA A CA 1
ATOM 819 C C . ALA A 1 107 ? -13.438 4.922 16.266 1 86.81 107 ALA A C 1
ATOM 821 O O . ALA A 1 107 ? -12.57 4.316 16.906 1 86.81 107 ALA A O 1
ATOM 822 N N . GLY A 1 108 ? -13.516 6.254 16.297 1 89.69 108 GLY A N 1
ATOM 823 C CA . GLY A 1 108 ? -12.789 7.051 17.281 1 89.69 108 GLY A CA 1
ATOM 824 C C . GLY A 1 108 ? -11.352 7.324 16.875 1 89.69 108 GLY A C 1
ATOM 825 O O . GLY A 1 108 ? -10.578 7.871 17.656 1 89.69 108 GLY A O 1
ATOM 826 N N . THR A 1 109 ? -11.008 6.957 15.766 1 94.69 109 THR A N 1
ATOM 827 C CA . THR A 1 109 ? -9.664 7.215 15.273 1 94.69 109 THR A CA 1
ATOM 828 C C . THR A 1 109 ? -9.492 8.688 14.906 1 94.69 109 THR A C 1
ATOM 830 O O . THR A 1 109 ? -10.484 9.391 14.688 1 94.69 109 THR A O 1
ATOM 833 N N . LYS A 1 110 ? -8.305 9.211 15.031 1 97.75 110 LYS A N 1
ATOM 834 C CA . LYS A 1 110 ? -7.902 10.492 14.445 1 97.75 110 LYS A CA 1
ATOM 835 C C . LYS A 1 110 ? -7.102 10.281 13.164 1 97.75 110 LYS A C 1
ATOM 837 O O . LYS A 1 110 ? -6.25 9.391 13.094 1 97.75 110 LYS A O 1
ATOM 842 N N . VAL A 1 111 ? -7.426 11.117 12.188 1 97.75 111 VAL A N 1
ATOM 843 C CA . VAL A 1 111 ? -6.727 10.906 10.922 1 97.75 111 VAL A CA 1
ATOM 844 C C . VAL A 1 111 ? -6.379 12.25 10.297 1 97.75 111 VAL A C 1
ATOM 846 O O . VAL A 1 111 ? -7.02 13.266 10.586 1 97.75 111 VAL A O 1
ATOM 849 N N . THR A 1 112 ? -5.383 12.305 9.5 1 98.31 112 THR A N 1
ATOM 850 C CA . THR A 1 112 ? -5.059 13.344 8.531 1 98.31 112 THR A CA 1
ATOM 851 C C . THR A 1 112 ? -4.316 12.758 7.336 1 98.31 112 THR A C 1
ATOM 853 O O . THR A 1 112 ? -3.895 11.602 7.367 1 98.31 112 THR A O 1
ATOM 856 N N . PHE A 1 113 ? -4.238 13.547 6.25 1 98.38 113 PHE A N 1
ATOM 857 C CA . PHE A 1 113 ? -3.645 13.023 5.023 1 98.38 113 PHE A CA 1
ATOM 858 C C . PHE A 1 113 ? -2.443 13.867 4.605 1 98.38 113 PHE A C 1
ATOM 860 O O . PHE A 1 113 ? -2.504 15.094 4.621 1 98.38 113 PHE A O 1
ATOM 867 N N . ILE A 1 114 ? -1.381 13.164 4.309 1 98.31 114 ILE A N 1
ATOM 868 C CA . ILE A 1 114 ? -0.185 13.805 3.77 1 98.31 114 ILE A CA 1
ATOM 869 C C . ILE A 1 114 ? -0.346 14.008 2.266 1 98.31 114 ILE A C 1
ATOM 871 O O . ILE A 1 114 ? -0.73 13.086 1.543 1 98.31 114 ILE A O 1
ATOM 875 N N . HIS A 1 115 ? -0.123 15.242 1.806 1 97.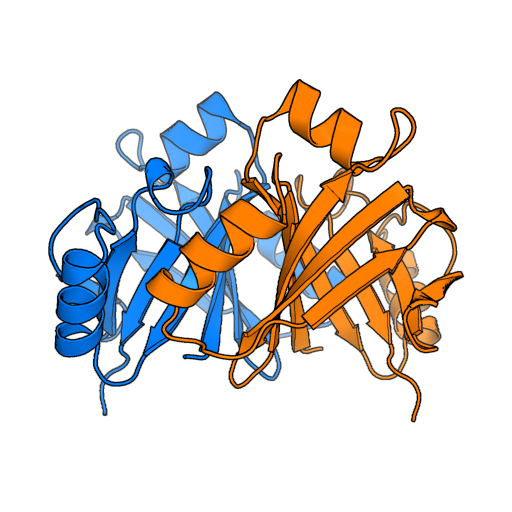94 115 HIS A N 1
ATOM 876 C CA . HIS A 1 115 ? -0.236 15.586 0.393 1 97.94 115 HIS A CA 1
ATOM 877 C C . HIS A 1 115 ? 0.738 14.773 -0.453 1 97.94 115 HIS A C 1
ATOM 879 O O . HIS A 1 115 ? 1.915 14.648 -0.107 1 97.94 115 HIS A O 1
ATOM 885 N N . PRO A 1 116 ? 0.29 14.281 -1.595 1 97.69 116 PRO A N 1
ATOM 886 C CA . PRO A 1 116 ? 1.166 13.469 -2.443 1 97.69 116 PRO A CA 1
ATOM 887 C C . PRO A 1 116 ? 2.445 14.203 -2.842 1 97.69 116 PRO A C 1
ATOM 889 O O . PRO A 1 116 ? 3.492 13.57 -3.02 1 97.69 116 PRO A O 1
ATOM 892 N N . LYS A 1 117 ? 2.412 15.492 -2.938 1 95.94 117 LYS A N 1
ATOM 893 C CA . LYS A 1 117 ? 3.578 16.266 -3.344 1 95.94 117 LYS A CA 1
ATOM 894 C C . LYS A 1 117 ? 4.711 16.141 -2.328 1 95.94 117 LYS A C 1
ATOM 896 O O . LYS A 1 117 ? 5.883 16.297 -2.674 1 95.94 117 LYS A O 1
ATOM 901 N N . SER A 1 118 ? 4.344 15.844 -1.099 1 97.75 118 SER A N 1
ATOM 902 C CA . SER A 1 118 ? 5.348 15.742 -0.044 1 97.75 118 SER A CA 1
ATOM 903 C C . SER A 1 118 ? 5.992 14.359 -0.022 1 97.75 118 SER A C 1
ATOM 905 O O . SER A 1 118 ? 7.02 14.156 0.629 1 97.75 118 SER A O 1
ATOM 907 N N . LEU A 1 119 ? 5.391 13.375 -0.679 1 97.94 119 LEU A N 1
ATOM 908 C CA . LEU A 1 119 ? 5.875 12 -0.658 1 97.94 119 LEU A CA 1
ATOM 909 C C . LEU A 1 119 ? 6.031 11.453 -2.074 1 97.94 119 LEU A C 1
ATOM 911 O O . LEU A 1 119 ? 5.711 10.297 -2.338 1 97.94 119 LEU A O 1
ATOM 915 N N . HIS A 1 120 ? 6.41 12.359 -2.949 1 96.81 120 HIS A N 1
ATOM 916 C CA . HIS A 1 120 ? 6.703 11.992 -4.332 1 96.81 120 HIS A CA 1
ATOM 917 C C . HIS A 1 120 ? 5.547 11.219 -4.949 1 96.81 120 HIS A C 1
ATOM 919 O O . HIS A 1 120 ? 5.75 10.133 -5.512 1 96.81 120 HIS A O 1
ATOM 925 N N . GLY A 1 121 ? 4.371 11.797 -4.867 1 97.56 121 GLY A N 1
ATOM 926 C CA . GLY A 1 121 ? 3.213 11.297 -5.594 1 97.56 121 GLY A CA 1
ATOM 927 C C . GLY A 1 121 ? 2.381 10.312 -4.785 1 97.56 121 GLY A C 1
ATOM 928 O O . GLY A 1 121 ? 1.383 9.789 -5.281 1 97.56 121 GLY A O 1
ATOM 929 N N . VAL A 1 122 ? 2.727 10.023 -3.547 1 98.62 122 VAL A N 1
ATOM 930 C CA . VAL A 1 122 ? 2.014 9.039 -2.742 1 98.62 122 VAL A CA 1
ATOM 931 C C . VAL A 1 122 ? 1.081 9.75 -1.762 1 98.62 122 VAL A C 1
ATOM 933 O O . VAL A 1 122 ? 1.523 10.586 -0.968 1 98.62 122 VAL A O 1
ATOM 936 N N . LEU A 1 123 ? -0.241 9.453 -1.847 1 98.62 123 LEU A N 1
ATOM 937 C CA . LEU A 1 123 ? -1.177 9.852 -0.798 1 98.62 123 LEU A CA 1
ATOM 938 C C . LEU A 1 123 ? -1.035 8.945 0.422 1 98.62 123 LEU A C 1
ATOM 940 O O . LEU A 1 123 ? -1.113 7.719 0.305 1 98.62 123 LEU A O 1
ATOM 944 N N . ALA A 1 124 ? -0.778 9.547 1.572 1 98.69 124 ALA A N 1
ATOM 945 C CA . ALA A 1 124 ? -0.656 8.766 2.797 1 98.69 124 ALA A CA 1
ATOM 946 C C . ALA A 1 124 ? -1.607 9.273 3.875 1 98.69 124 ALA A C 1
ATOM 948 O O . ALA A 1 124 ? -1.8 10.484 4.02 1 98.69 124 ALA A O 1
ATOM 949 N N . GLU A 1 125 ? -2.195 8.383 4.504 1 98.38 125 GLU A N 1
ATOM 950 C CA . GLU A 1 125 ? -3.002 8.68 5.684 1 98.38 125 GLU A CA 1
ATOM 951 C C . GLU A 1 125 ? -2.205 8.461 6.969 1 98.38 125 GLU A C 1
ATOM 953 O O . GLU A 1 125 ? -1.523 7.441 7.113 1 98.38 125 GLU A O 1
ATOM 958 N N . LEU A 1 126 ? -2.178 9.438 7.844 1 98.25 126 LEU A N 1
ATOM 959 C CA . LEU A 1 126 ? -1.698 9.266 9.211 1 98.25 126 LEU A CA 1
ATOM 960 C C . LEU A 1 126 ? -2.863 9.047 10.172 1 98.25 126 LEU A C 1
ATOM 962 O O . LEU A 1 126 ? -3.807 9.844 10.195 1 98.25 126 LEU A O 1
ATOM 966 N N . CYS A 1 127 ? -2.803 7.965 10.93 1 98 127 CYS A N 1
ATOM 967 C CA . CYS A 1 127 ? -3.943 7.699 11.805 1 98 127 CYS A CA 1
ATOM 968 C C . CYS A 1 127 ? -3.48 7.285 13.195 1 98 127 CYS A C 1
ATOM 970 O O . CYS A 1 127 ? -2.375 6.766 13.359 1 98 127 CYS A O 1
ATOM 972 N N . ALA A 1 128 ? -4.23 7.582 14.164 1 98.31 128 ALA A N 1
ATOM 973 C CA . ALA A 1 128 ? -4.066 7.18 15.562 1 98.31 128 ALA A CA 1
ATOM 974 C C . ALA A 1 128 ? -5.352 6.562 16.109 1 98.31 128 ALA A C 1
ATOM 976 O O . ALA A 1 128 ? -6.422 7.168 16.016 1 98.31 128 ALA A O 1
ATOM 977 N N . HIS A 1 129 ? -5.203 5.352 16.609 1 96.69 129 HIS A N 1
ATOM 978 C CA . HIS A 1 129 ? -6.348 4.672 17.203 1 96.69 129 HIS A CA 1
ATOM 979 C C . HIS A 1 129 ? -6.512 5.043 18.672 1 96.69 129 HIS A C 1
ATOM 981 O O . HIS A 1 129 ? -5.531 5.359 19.359 1 96.69 129 HIS A O 1
ATOM 987 N N . PRO A 1 130 ? -7.746 5.062 19.094 1 92.44 130 PRO A N 1
ATOM 988 C CA . PRO A 1 130 ? -7.965 5.359 20.5 1 92.44 130 PRO A CA 1
ATOM 989 C C . PRO A 1 130 ? -7.285 4.355 21.438 1 92.44 130 PRO A C 1
ATOM 991 O O . PRO A 1 130 ? -7.191 3.17 21.094 1 92.44 130 PRO A O 1
ATOM 994 N N . LYS A 1 131 ? -6.637 4.887 22.656 1 78.31 131 LYS A N 1
ATOM 995 C CA . LYS A 1 131 ? -5.992 4.047 23.672 1 78.31 131 LYS A CA 1
ATOM 996 C C . LYS A 1 131 ? -7.023 3.234 24.438 1 78.31 131 LYS A C 1
ATOM 998 O O . LYS A 1 131 ? -8.156 3.684 24.641 1 78.31 131 LYS A O 1
ATOM 1003 N N . MET B 1 1 ? -1.678 -14.578 6.133 1 93.69 1 MET B N 1
ATOM 1004 C CA . MET B 1 1 ? -0.876 -13.695 5.289 1 93.69 1 MET B CA 1
ATOM 1005 C C . MET B 1 1 ? -0.638 -12.352 5.977 1 93.69 1 MET B C 1
ATOM 1007 O O . MET B 1 1 ? -1.395 -11.969 6.867 1 93.69 1 MET B O 1
ATOM 1011 N N . LYS B 1 2 ? 0.471 -11.695 5.723 1 96.19 2 LYS B N 1
ATOM 1012 C CA . LYS B 1 2 ? 0.751 -10.391 6.316 1 96.19 2 LYS B CA 1
ATOM 1013 C C . LYS B 1 2 ? 1.328 -9.422 5.281 1 96.19 2 LYS B C 1
ATOM 1015 O O . LYS B 1 2 ? 1.795 -9.852 4.223 1 96.19 2 LYS B O 1
ATOM 1020 N N . ILE B 1 3 ? 1.204 -8.18 5.57 1 98.12 3 ILE B N 1
ATOM 1021 C CA . ILE B 1 3 ? 1.824 -7.176 4.719 1 98.12 3 ILE B CA 1
ATOM 1022 C C . ILE B 1 3 ? 3.342 -7.23 4.871 1 98.12 3 ILE B C 1
ATOM 1024 O O . ILE B 1 3 ? 3.863 -7.133 5.984 1 98.12 3 ILE B O 1
ATOM 1028 N N . ASP B 1 4 ? 4.004 -7.52 3.77 1 98.25 4 ASP B N 1
ATOM 1029 C CA . ASP B 1 4 ? 5.461 -7.547 3.797 1 98.25 4 ASP B CA 1
ATOM 1030 C C . ASP B 1 4 ? 6.043 -6.156 3.561 1 98.25 4 ASP B C 1
ATOM 1032 O O . ASP B 1 4 ? 6.848 -5.672 4.359 1 98.25 4 ASP B O 1
ATOM 1036 N N . HIS B 1 5 ? 5.645 -5.586 2.48 1 98.44 5 HIS B N 1
ATOM 1037 C CA . HIS B 1 5 ? 6.105 -4.23 2.195 1 98.44 5 HIS B CA 1
ATOM 1038 C C . HIS B 1 5 ? 5.188 -3.533 1.2 1 98.44 5 HIS B C 1
ATOM 1040 O O . HIS B 1 5 ? 4.344 -4.18 0.569 1 98.44 5 HIS B O 1
ATOM 1046 N N . ILE B 1 6 ? 5.285 -2.246 1.155 1 98.81 6 ILE B N 1
ATOM 1047 C CA . ILE B 1 6 ? 4.676 -1.396 0.14 1 98.81 6 ILE B CA 1
ATOM 1048 C C . ILE B 1 6 ? 5.762 -0.797 -0.752 1 98.81 6 ILE B C 1
ATOM 1050 O O . ILE B 1 6 ? 6.691 -0.152 -0.262 1 98.81 6 ILE B O 1
ATOM 1054 N N . ALA B 1 7 ? 5.613 -1.01 -2.023 1 98.75 7 ALA B N 1
ATOM 1055 C CA . ALA B 1 7 ? 6.617 -0.521 -2.963 1 98.75 7 ALA B CA 1
ATOM 1056 C C . ALA B 1 7 ? 6.152 0.764 -3.645 1 98.75 7 ALA B C 1
ATOM 1058 O O . ALA B 1 7 ? 4.98 0.89 -4.012 1 98.75 7 ALA B O 1
ATOM 1059 N N . ILE B 1 8 ? 7.066 1.648 -3.777 1 98.88 8 ILE B N 1
ATOM 1060 C CA . ILE B 1 8 ? 6.812 2.951 -4.387 1 98.88 8 ILE B CA 1
ATOM 1061 C C . ILE B 1 8 ? 7.84 3.213 -5.484 1 98.88 8 ILE B C 1
ATOM 1063 O O . ILE B 1 8 ? 9.047 3.07 -5.266 1 98.88 8 ILE B O 1
ATOM 1067 N N . ALA B 1 9 ? 7.348 3.539 -6.66 1 98.88 9 ALA B N 1
ATOM 1068 C CA . ALA B 1 9 ? 8.227 3.93 -7.758 1 98.88 9 ALA B CA 1
ATOM 1069 C C . ALA B 1 9 ? 8.656 5.391 -7.625 1 98.88 9 ALA B C 1
ATOM 1071 O O . ALA B 1 9 ? 7.809 6.273 -7.445 1 98.88 9 ALA B O 1
ATOM 1072 N N . VAL B 1 10 ? 9.914 5.629 -7.68 1 98.81 10 VAL B N 1
ATOM 1073 C CA . VAL B 1 10 ? 10.43 6.988 -7.539 1 98.81 10 VAL B CA 1
ATOM 1074 C C . VAL B 1 10 ? 11.477 7.254 -8.617 1 98.81 10 VAL B C 1
ATOM 1076 O O . VAL B 1 10 ? 12.039 6.32 -9.188 1 98.81 10 VAL B O 1
ATOM 1079 N N . ASN B 1 11 ? 11.742 8.539 -8.906 1 98.38 11 ASN B N 1
ATOM 1080 C CA . ASN B 1 11 ? 12.727 8.93 -9.906 1 98.38 11 ASN B CA 1
ATOM 1081 C C . ASN B 1 11 ? 14.141 8.898 -9.352 1 98.38 11 ASN B C 1
ATOM 1083 O O . ASN B 1 11 ? 15.094 8.609 -10.07 1 98.38 11 ASN B O 1
ATOM 1087 N N . ASP B 1 12 ? 14.312 9.242 -8.094 1 98.56 12 ASP B N 1
ATOM 1088 C CA . ASP B 1 12 ? 15.594 9.32 -7.398 1 98.56 12 ASP B CA 1
ATOM 1089 C C . ASP B 1 12 ? 15.492 8.695 -6.008 1 98.56 12 ASP B C 1
ATOM 1091 O O . ASP B 1 12 ? 14.93 9.297 -5.094 1 98.56 12 ASP B O 1
ATOM 1095 N N . VAL B 1 13 ? 16.078 7.555 -5.867 1 98.56 13 VAL B N 1
ATOM 1096 C CA . VAL B 1 13 ? 15.891 6.738 -4.676 1 98.56 13 VAL B CA 1
ATOM 1097 C C . VAL B 1 13 ? 16.562 7.398 -3.479 1 98.56 13 VAL B C 1
ATOM 1099 O O . VAL B 1 13 ? 16.047 7.363 -2.361 1 98.56 13 VAL B O 1
ATOM 1102 N N . GLU B 1 14 ? 17.719 8 -3.592 1 97.94 14 GLU B N 1
ATOM 1103 C CA . GLU B 1 14 ? 18.438 8.648 -2.494 1 97.94 14 GLU B CA 1
ATOM 1104 C C . GLU B 1 14 ? 17.688 9.891 -2.008 1 97.94 14 GLU B C 1
ATOM 1106 O O . GLU B 1 14 ? 17.516 10.078 -0.804 1 97.94 14 GLU B O 1
ATOM 1111 N N . GLU B 1 15 ? 17.297 10.711 -2.963 1 97.62 15 GLU B N 1
ATOM 1112 C CA . GLU B 1 15 ? 16.5 11.883 -2.611 1 97.62 15 GLU B CA 1
ATOM 1113 C C . GLU B 1 15 ? 15.195 11.492 -1.922 1 97.62 15 GLU B C 1
ATOM 1115 O O . GLU B 1 15 ? 14.828 12.07 -0.9 1 97.62 15 GLU B O 1
ATOM 1120 N N . SER B 1 16 ? 14.523 10.555 -2.488 1 98.19 16 SER B N 1
ATOM 1121 C CA . SER B 1 16 ? 13.25 10.102 -1.931 1 98.19 16 SER B CA 1
ATOM 1122 C C . SER B 1 16 ? 13.438 9.523 -0.531 1 98.19 16 SER B C 1
ATOM 1124 O O . SER B 1 16 ? 12.602 9.734 0.349 1 98.19 16 SER B O 1
ATOM 1126 N N . ALA B 1 17 ? 14.523 8.75 -0.34 1 98.06 17 ALA B N 1
ATOM 1127 C CA . ALA B 1 17 ? 14.797 8.172 0.971 1 98.06 17 ALA B CA 1
ATOM 1128 C C . ALA B 1 17 ? 14.906 9.258 2.041 1 98.06 17 ALA B C 1
ATOM 1130 O O . ALA B 1 17 ? 14.391 9.102 3.146 1 98.06 17 ALA B O 1
ATOM 1131 N N . LYS B 1 18 ? 15.547 10.344 1.733 1 96.44 18 LYS B N 1
ATOM 1132 C CA . LYS B 1 18 ? 15.68 11.445 2.684 1 96.44 18 LYS B CA 1
ATOM 1133 C C . LYS B 1 18 ? 14.32 12.023 3.053 1 96.44 18 LYS B C 1
ATOM 1135 O O . LYS B 1 18 ? 14.031 12.25 4.23 1 96.44 18 LYS B O 1
ATOM 1140 N N . VAL B 1 19 ? 13.5 12.195 2.039 1 96.19 19 VAL B N 1
ATOM 1141 C CA . VAL B 1 19 ? 12.156 12.734 2.227 1 96.19 19 VAL B CA 1
ATOM 1142 C C . VAL B 1 19 ? 11.344 11.805 3.125 1 96.19 19 VAL B C 1
ATOM 1144 O O . VAL B 1 19 ? 10.734 12.25 4.102 1 96.19 19 VAL B O 1
ATOM 1147 N N . TYR B 1 20 ? 11.352 10.562 2.824 1 97.56 20 TYR B N 1
ATOM 1148 C CA . TYR B 1 20 ? 10.555 9.594 3.568 1 97.56 20 TYR B CA 1
ATOM 1149 C C . TYR B 1 20 ? 11.102 9.398 4.973 1 97.56 20 TYR B C 1
ATOM 1151 O O . TYR B 1 20 ? 10.344 9.203 5.926 1 97.56 20 TYR B O 1
ATOM 1159 N N . GLN B 1 21 ? 12.414 9.391 5.129 1 95.81 21 GLN B N 1
ATOM 1160 C CA . GLN B 1 21 ? 13 9.305 6.465 1 95.81 21 GLN B CA 1
ATOM 1161 C C . GLN B 1 21 ? 12.492 10.438 7.355 1 95.81 21 GLN B C 1
ATOM 1163 O O . GLN B 1 21 ? 12.125 10.203 8.508 1 95.81 21 GLN B O 1
ATOM 1168 N N . GLN B 1 22 ? 12.477 11.609 6.824 1 92.94 22 GLN B N 1
ATOM 1169 C CA . GLN B 1 22 ? 11.984 12.766 7.566 1 92.94 22 GLN B CA 1
ATOM 1170 C C . GLN B 1 22 ? 10.492 12.641 7.852 1 92.94 22 GLN B C 1
ATOM 1172 O O . GLN B 1 22 ? 10.047 12.859 8.977 1 92.94 22 GLN B O 1
ATOM 1177 N N . ALA B 1 23 ? 9.789 12.266 6.871 1 94.25 23 ALA B N 1
ATOM 1178 C CA . ALA B 1 23 ? 8.336 12.164 7.008 1 94.25 23 ALA B CA 1
ATOM 1179 C C . ALA B 1 23 ? 7.949 11.078 8 1 94.25 23 ALA B C 1
ATOM 1181 O O . ALA B 1 23 ? 7.023 11.25 8.797 1 94.25 23 ALA B O 1
ATOM 1182 N N . LEU B 1 24 ? 8.656 9.953 7.965 1 93.81 24 LEU B N 1
ATOM 1183 C CA . LEU B 1 24 ? 8.25 8.797 8.758 1 93.81 24 LEU B CA 1
ATOM 1184 C C . LEU B 1 24 ? 9.016 8.75 10.078 1 93.81 24 LEU B C 1
ATOM 1186 O O . LEU B 1 24 ? 8.719 7.914 10.938 1 93.81 24 LEU B O 1
ATOM 1190 N N . GLY B 1 25 ? 9.914 9.648 10.234 1 91.31 25 GLY B N 1
ATOM 1191 C CA . GLY B 1 25 ? 10.672 9.719 11.469 1 91.31 25 GLY B CA 1
ATOM 1192 C C . GLY B 1 25 ? 11.562 8.508 11.688 1 91.31 25 GLY B C 1
ATOM 1193 O O . GLY B 1 25 ? 11.633 7.977 12.797 1 91.31 25 GLY B O 1
ATOM 1194 N N . VAL B 1 26 ? 12.023 7.969 10.633 1 91.62 26 VAL B N 1
ATOM 1195 C CA . VAL B 1 26 ? 12.898 6.801 10.672 1 91.62 26 VAL B CA 1
ATOM 1196 C C . VAL B 1 26 ? 14.336 7.219 10.367 1 91.62 26 VAL B C 1
ATOM 1198 O O . VAL B 1 26 ? 14.57 8.07 9.508 1 91.62 26 VAL B O 1
ATOM 1201 N N . ASP B 1 27 ? 15.266 6.645 11.086 1 86.62 27 ASP B N 1
ATOM 1202 C CA . ASP B 1 27 ? 16.656 7.062 10.93 1 86.62 27 ASP B CA 1
ATOM 1203 C C . ASP B 1 27 ? 17.391 6.152 9.961 1 86.62 27 ASP B C 1
ATOM 1205 O O . ASP B 1 27 ? 18.203 6.617 9.148 1 86.62 27 ASP B O 1
ATOM 1209 N N . SER B 1 28 ? 17.062 4.91 10.016 1 90.75 28 SER B N 1
ATOM 1210 C CA . SER B 1 28 ? 17.875 3.971 9.25 1 90.75 28 SER B CA 1
ATOM 1211 C C . SER B 1 28 ? 17.188 3.588 7.945 1 90.75 28 SER B C 1
ATOM 1213 O O . SER B 1 28 ? 15.969 3.361 7.918 1 90.75 28 SER B O 1
ATOM 1215 N N . VAL B 1 29 ? 17.938 3.682 6.863 1 96.75 29 VAL B N 1
ATOM 1216 C CA . VAL B 1 29 ? 17.547 3.246 5.527 1 96.75 29 VAL B CA 1
ATOM 1217 C C . VAL B 1 29 ? 18.609 2.322 4.945 1 96.75 29 VAL B C 1
ATOM 1219 O O . VAL B 1 29 ? 19.812 2.59 5.07 1 96.75 29 VAL B O 1
ATOM 1222 N N . GLU B 1 30 ? 18.188 1.206 4.422 1 97.38 30 GLU B N 1
ATOM 1223 C CA . GLU B 1 30 ? 19.062 0.308 3.686 1 97.38 30 GLU B CA 1
ATOM 1224 C C . GLU B 1 30 ? 18.922 0.513 2.18 1 97.38 30 GLU B C 1
ATOM 1226 O O . GLU B 1 30 ? 17.812 0.722 1.676 1 97.38 30 GLU B O 1
ATOM 1231 N N . PHE B 1 31 ? 20.109 0.478 1.522 1 97.5 31 PHE B N 1
ATOM 1232 C CA . PHE B 1 31 ? 20.094 0.558 0.067 1 97.5 31 PHE B CA 1
ATOM 1233 C C . PHE B 1 31 ? 20.578 -0.748 -0.552 1 97.5 31 PHE B C 1
ATOM 1235 O O . PHE B 1 31 ? 21.516 -1.367 -0.052 1 97.5 31 PHE B O 1
ATOM 1242 N N . GLU B 1 32 ? 19.875 -1.117 -1.58 1 96.25 32 GLU B N 1
ATOM 1243 C CA . GLU B 1 32 ? 20.266 -2.301 -2.344 1 96.25 32 GLU B CA 1
ATOM 1244 C C . GLU B 1 32 ? 20.031 -2.1 -3.836 1 96.25 32 GLU B C 1
ATOM 1246 O O . GLU B 1 32 ? 19.109 -1.365 -4.23 1 96.25 32 GLU B O 1
ATOM 1251 N N . THR B 1 33 ? 20.922 -2.686 -4.633 1 96.5 33 THR B N 1
ATOM 1252 C CA . THR B 1 33 ? 20.688 -2.734 -6.074 1 96.5 33 THR B CA 1
ATOM 1253 C C . THR B 1 33 ? 20.484 -4.172 -6.543 1 96.5 33 THR B C 1
ATOM 1255 O O . THR B 1 33 ? 21.266 -5.062 -6.195 1 96.5 33 THR B O 1
ATOM 1258 N N . VAL B 1 34 ? 19.375 -4.336 -7.164 1 92.81 34 VAL B N 1
ATOM 1259 C CA . VAL B 1 34 ? 19.094 -5.633 -7.766 1 92.81 34 VAL B CA 1
ATOM 1260 C C . VAL B 1 34 ? 19.234 -5.543 -9.281 1 92.81 34 VAL B C 1
ATOM 1262 O O . VAL B 1 34 ? 18.25 -5.316 -10 1 92.81 34 VAL B O 1
ATOM 1265 N N . GLU B 1 35 ? 20.406 -5.859 -9.773 1 92.56 35 GLU B N 1
ATOM 1266 C CA . GLU B 1 35 ? 20.75 -5.668 -11.172 1 92.56 35 GLU B CA 1
ATOM 1267 C C . GLU B 1 35 ? 19.828 -6.461 -12.094 1 92.56 35 GLU B C 1
ATOM 1269 O O . GLU B 1 35 ? 19.438 -5.973 -13.156 1 92.56 35 GLU B O 1
ATOM 1274 N N . SER B 1 36 ? 19.547 -7.668 -11.672 1 89.12 36 SER B N 1
ATOM 1275 C CA . SER B 1 36 ? 18.734 -8.547 -12.5 1 89.12 36 SER B CA 1
ATOM 1276 C C . SER B 1 36 ? 17.344 -7.965 -12.719 1 89.12 36 SER B C 1
ATOM 1278 O O . SER B 1 36 ? 16.688 -8.25 -13.727 1 89.12 36 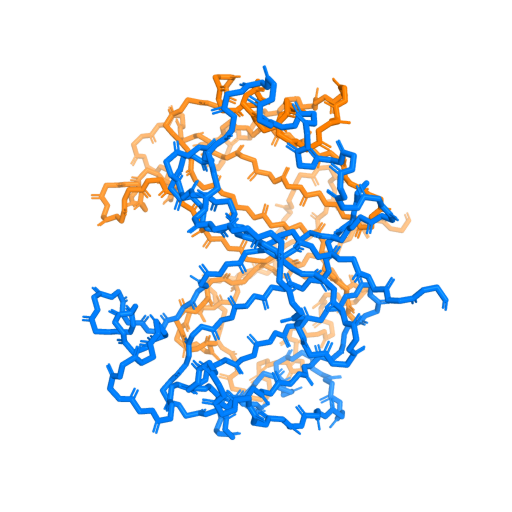SER B O 1
ATOM 1280 N N . GLU B 1 37 ? 16.906 -7.086 -11.844 1 90.31 37 GLU B N 1
ATOM 1281 C CA . GLU B 1 37 ? 15.586 -6.469 -11.953 1 90.31 37 GLU B CA 1
ATOM 1282 C C . GLU B 1 37 ? 15.688 -5.02 -12.422 1 90.31 37 GLU B C 1
ATOM 1284 O O . GLU B 1 37 ? 14.68 -4.355 -12.641 1 90.31 37 GLU B O 1
ATOM 1289 N N . GLY B 1 38 ? 16.922 -4.5 -12.586 1 96.06 38 GLY B N 1
ATOM 1290 C CA . GLY B 1 38 ? 17.156 -3.129 -13.016 1 96.06 38 GLY B CA 1
ATOM 1291 C C . GLY B 1 38 ? 16.594 -2.1 -12.055 1 96.06 38 GLY B C 1
ATOM 1292 O O . GLY B 1 38 ? 15.938 -1.139 -12.469 1 96.06 38 GLY B O 1
ATOM 1293 N N . VAL B 1 39 ? 16.797 -2.4 -10.75 1 97.69 39 VAL B N 1
ATOM 1294 C CA . VAL B 1 39 ? 16.188 -1.491 -9.781 1 97.69 39 VAL B CA 1
ATOM 1295 C C . VAL B 1 39 ? 17.172 -1.204 -8.656 1 97.69 39 VAL B C 1
ATOM 1297 O O . VAL B 1 39 ? 17.906 -2.096 -8.219 1 97.69 39 VAL B O 1
ATOM 1300 N N . LYS B 1 40 ? 17.344 0.023 -8.25 1 98.44 40 LYS B N 1
ATOM 1301 C CA . LYS B 1 40 ? 17.906 0.434 -6.969 1 98.44 40 LYS B CA 1
ATOM 1302 C C . LYS B 1 40 ? 16.812 0.667 -5.93 1 98.44 40 LYS B C 1
ATOM 1304 O O . LYS B 1 40 ? 15.828 1.351 -6.207 1 98.44 40 LYS B O 1
ATOM 1309 N N . VAL B 1 41 ? 16.984 0.09 -4.746 1 98.38 41 VAL B N 1
ATOM 1310 C CA . VAL B 1 41 ? 15.922 0.087 -3.758 1 98.38 41 VAL B CA 1
ATOM 1311 C C . VAL B 1 41 ? 16.406 0.732 -2.463 1 98.38 41 VAL B C 1
ATOM 1313 O O . VAL B 1 41 ? 17.531 0.471 -2.016 1 98.38 41 VAL B O 1
ATOM 1316 N N . ALA B 1 42 ? 15.688 1.64 -1.915 1 98.56 42 ALA B N 1
ATOM 1317 C CA . ALA B 1 42 ? 15.82 2.068 -0.525 1 98.56 42 ALA B CA 1
ATOM 1318 C C . ALA B 1 42 ? 14.781 1.387 0.358 1 98.56 42 ALA B C 1
ATOM 1320 O O . ALA B 1 42 ? 13.578 1.44 0.071 1 98.56 42 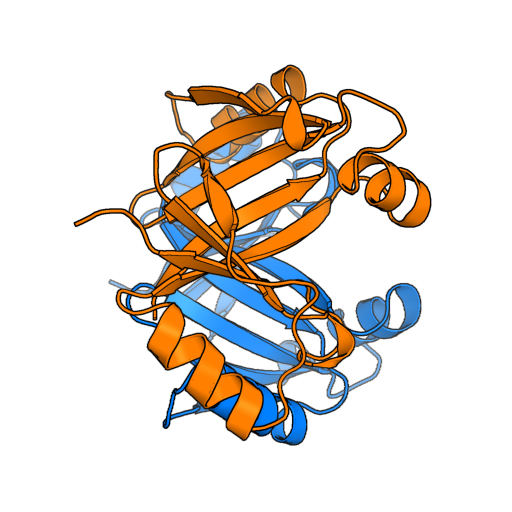ALA B O 1
ATOM 1321 N N . ILE B 1 43 ? 15.211 0.742 1.354 1 98.12 43 ILE B N 1
ATOM 1322 C CA . ILE B 1 43 ? 14.328 0.024 2.268 1 98.12 43 ILE B CA 1
ATOM 1323 C C . ILE B 1 43 ? 14.188 0.809 3.57 1 98.12 43 ILE B C 1
ATOM 1325 O O . ILE B 1 43 ? 15.172 1.021 4.285 1 98.12 43 ILE B O 1
ATOM 1329 N N . ILE B 1 44 ? 13.008 1.268 3.867 1 97.75 44 ILE B N 1
ATOM 1330 C CA . ILE B 1 44 ? 12.672 1.97 5.102 1 97.75 44 ILE B CA 1
ATOM 1331 C C . ILE B 1 44 ? 11.875 1.05 6.02 1 97.75 44 ILE B C 1
ATOM 1333 O O . ILE B 1 44 ? 10.727 0.705 5.715 1 97.75 44 ILE B O 1
ATOM 1337 N N . HIS B 1 45 ? 12.445 0.693 7.121 1 96.44 45 HIS B N 1
ATOM 1338 C CA . HIS B 1 45 ? 11.828 -0.272 8.023 1 96.44 45 HIS B CA 1
ATOM 1339 C C . HIS B 1 45 ? 10.812 0.402 8.945 1 96.44 45 HIS B C 1
ATOM 1341 O O . HIS B 1 45 ? 11.102 1.454 9.523 1 96.44 45 HIS B O 1
ATOM 1347 N N . LEU B 1 46 ? 9.688 -0.186 9.031 1 96.5 46 LEU B N 1
ATOM 1348 C CA . LEU B 1 46 ? 8.641 0.185 9.977 1 96.5 46 LEU B CA 1
ATOM 1349 C C . LEU B 1 46 ? 8.445 -0.909 11.023 1 96.5 46 LEU B C 1
ATOM 1351 O O . LEU B 1 46 ? 9.117 -1.939 10.984 1 96.5 46 LEU B O 1
ATOM 1355 N N . GLU B 1 47 ? 7.621 -0.728 11.984 1 95.56 47 GLU B N 1
ATOM 1356 C CA . GLU B 1 47 ? 7.449 -1.655 13.102 1 95.56 47 GLU B CA 1
ATOM 1357 C C . GLU B 1 47 ? 6.945 -3.012 12.617 1 95.56 47 GLU B C 1
ATOM 1359 O O . GLU B 1 47 ? 7.285 -4.047 13.195 1 95.56 47 GLU B O 1
ATOM 1364 N N . ASN B 1 48 ? 6.086 -3.047 11.633 1 97.06 48 ASN B N 1
ATOM 1365 C CA . ASN B 1 48 ? 5.441 -4.293 11.227 1 97.06 48 ASN B CA 1
ATOM 1366 C C . ASN B 1 48 ? 5.586 -4.539 9.734 1 97.06 48 ASN B C 1
ATOM 1368 O O . ASN B 1 48 ? 4.758 -5.223 9.133 1 97.06 48 ASN B O 1
ATOM 1372 N N . GLY B 1 49 ? 6.531 -3.938 9.094 1 96.12 49 GLY B N 1
ATOM 1373 C CA . GLY B 1 49 ? 6.789 -4.043 7.664 1 96.12 49 GLY B CA 1
ATOM 1374 C C . GLY B 1 49 ? 7.812 -3.041 7.168 1 96.12 49 GLY B C 1
ATOM 1375 O O . GLY B 1 49 ? 8.656 -2.572 7.934 1 96.12 49 GLY B O 1
ATOM 1376 N N . ARG B 1 50 ? 7.809 -2.748 5.844 1 97.06 50 ARG B N 1
ATOM 1377 C CA . ARG B 1 50 ? 8.742 -1.767 5.293 1 97.06 50 ARG B CA 1
ATOM 1378 C C . ARG B 1 50 ? 8.148 -1.086 4.062 1 97.06 50 ARG B C 1
ATOM 1380 O O . ARG B 1 50 ? 7.227 -1.608 3.439 1 97.06 50 ARG B O 1
ATOM 1387 N N . VAL B 1 51 ? 8.617 0.057 3.814 1 98.44 51 VAL B N 1
ATOM 1388 C CA . VAL B 1 51 ? 8.414 0.764 2.555 1 98.44 51 VAL B CA 1
ATOM 1389 C C . VAL B 1 51 ? 9.648 0.626 1.672 1 98.44 51 VAL B C 1
ATOM 1391 O O . VAL B 1 51 ? 10.773 0.819 2.137 1 98.44 51 VAL B O 1
ATOM 1394 N N . GLU B 1 52 ? 9.438 0.24 0.448 1 98.5 52 GLU B N 1
ATOM 1395 C CA . GLU B 1 52 ? 10.539 0.142 -0.508 1 98.5 52 GLU B CA 1
ATOM 1396 C C . GLU B 1 52 ? 10.406 1.185 -1.614 1 98.5 52 GLU B C 1
ATOM 1398 O O . GLU B 1 52 ? 9.422 1.184 -2.359 1 98.5 52 GLU B O 1
ATOM 1403 N N . LEU B 1 53 ? 11.344 2.059 -1.677 1 98.81 53 LEU B N 1
ATOM 1404 C CA . LEU B 1 53 ? 11.445 3.021 -2.768 1 98.81 53 LEU B CA 1
ATOM 1405 C C . LEU B 1 53 ? 12.281 2.463 -3.91 1 98.81 53 LEU B C 1
ATOM 1407 O O . LEU B 1 53 ? 13.43 2.049 -3.701 1 98.81 53 LEU B O 1
ATOM 1411 N N . MET B 1 54 ? 11.711 2.461 -5.098 1 98.75 54 MET B N 1
ATOM 1412 C CA . MET B 1 54 ? 12.336 1.742 -6.207 1 98.75 54 MET B CA 1
ATOM 1413 C C . MET B 1 54 ? 12.641 2.686 -7.363 1 98.75 54 MET B C 1
ATOM 1415 O O . MET B 1 54 ? 11.742 3.316 -7.914 1 98.75 54 MET B O 1
ATOM 1419 N N . GLN B 1 55 ? 13.875 2.773 -7.75 1 98.88 55 GLN B N 1
ATOM 1420 C CA . GLN B 1 55 ? 14.367 3.555 -8.883 1 98.88 55 GLN B CA 1
ATOM 1421 C C . GLN B 1 55 ? 14.891 2.648 -9.992 1 98.88 55 GLN B C 1
ATOM 1423 O O . GLN B 1 55 ? 15.75 1.796 -9.75 1 98.88 55 GLN B O 1
ATOM 1428 N N . PRO B 1 56 ? 14.336 2.826 -11.172 1 98.69 56 PRO B N 1
ATOM 1429 C CA . PRO B 1 56 ? 14.906 2.029 -12.266 1 98.69 56 PRO B CA 1
ATOM 1430 C C . PRO B 1 56 ? 16.359 2.385 -12.562 1 98.69 56 PRO B C 1
ATOM 1432 O O . PRO B 1 56 ? 16.734 3.557 -12.484 1 98.69 56 PRO B O 1
ATOM 1435 N N . THR B 1 57 ? 17.141 1.37 -12.914 1 98 57 THR B N 1
ATOM 1436 C CA . THR B 1 57 ? 18.547 1.613 -13.211 1 98 57 THR B CA 1
ATOM 1437 C C . THR B 1 57 ? 18.812 1.448 -14.711 1 98 57 THR B C 1
ATOM 1439 O O . THR B 1 57 ? 19.938 1.68 -15.172 1 98 57 THR B O 1
ATOM 1442 N N . ASN B 1 58 ? 17.875 0.969 -15.422 1 96.75 58 ASN B N 1
ATOM 1443 C CA . ASN B 1 58 ? 17.969 0.862 -16.875 1 96.75 58 ASN B CA 1
ATOM 1444 C C . ASN B 1 58 ? 16.594 0.944 -17.547 1 96.75 58 ASN B C 1
ATOM 1446 O O . ASN B 1 58 ? 15.57 0.961 -16.859 1 96.75 58 ASN B O 1
ATOM 1450 N N . ASP B 1 59 ? 16.547 0.956 -18.859 1 95.31 59 ASP B N 1
ATOM 1451 C CA . ASP B 1 59 ? 15.312 1.225 -19.609 1 95.31 59 ASP B CA 1
ATOM 1452 C C . ASP B 1 59 ? 14.406 -0.003 -19.641 1 95.31 59 ASP B C 1
ATOM 1454 O O . ASP B 1 59 ? 13.219 0.102 -19.953 1 95.31 59 ASP B O 1
ATOM 1458 N N . SER B 1 60 ? 14.938 -1.132 -19.422 1 94.88 60 SER B N 1
ATOM 1459 C CA . SER B 1 60 ? 14.148 -2.357 -19.484 1 94.88 60 SER B CA 1
ATOM 1460 C C . SER B 1 60 ? 13.469 -2.648 -18.156 1 94.88 60 SER B C 1
ATOM 1462 O O . SER B 1 60 ? 12.688 -3.594 -18.047 1 94.88 60 SER B O 1
ATOM 1464 N N . SER B 1 61 ? 13.742 -1.853 -17.156 1 96.31 61 SER B N 1
ATOM 1465 C CA . SER B 1 61 ? 13.172 -2.037 -15.828 1 96.31 61 SER B CA 1
ATOM 1466 C C . SER B 1 61 ? 11.656 -1.87 -15.852 1 96.31 61 SER B C 1
ATOM 1468 O O . SER B 1 61 ? 11.141 -0.896 -16.406 1 96.31 61 SER B O 1
ATOM 1470 N N . PRO B 1 62 ? 10.922 -2.797 -15.234 1 94.5 62 PRO B N 1
ATOM 1471 C CA . PRO B 1 62 ? 9.477 -2.598 -15.117 1 94.5 62 PRO B CA 1
ATOM 1472 C C . PRO B 1 62 ? 9.117 -1.307 -14.383 1 94.5 62 PRO B C 1
ATOM 1474 O O . PRO B 1 62 ? 8.07 -0.717 -14.641 1 94.5 62 PRO B O 1
ATOM 1477 N N . ILE B 1 63 ? 9.953 -0.834 -13.516 1 98.19 63 ILE B N 1
ATOM 1478 C CA . ILE B 1 63 ? 9.727 0.408 -12.781 1 98.19 63 ILE B CA 1
ATOM 1479 C C . ILE B 1 63 ? 9.781 1.591 -13.75 1 98.19 63 ILE B C 1
ATOM 1481 O O . ILE B 1 63 ? 9.023 2.557 -13.602 1 98.19 63 ILE B O 1
ATOM 1485 N N . LYS B 1 64 ? 10.688 1.5 -14.75 1 98.12 64 LYS B N 1
ATOM 1486 C CA . LYS B 1 64 ? 10.805 2.574 -15.734 1 98.12 64 LYS B CA 1
ATOM 1487 C C . LYS B 1 64 ? 9.508 2.756 -16.516 1 98.12 64 LYS B C 1
ATOM 1489 O O . LYS B 1 64 ? 9.016 3.879 -16.656 1 98.12 64 LYS B O 1
ATOM 1494 N N . LYS B 1 65 ? 8.977 1.72 -16.953 1 96.25 65 LYS B N 1
ATOM 1495 C CA . LYS B 1 65 ? 7.727 1.77 -17.703 1 96.25 65 LYS B CA 1
ATOM 1496 C C . LYS B 1 65 ? 6.598 2.355 -16.859 1 96.25 65 LYS B C 1
ATOM 1498 O O . LYS B 1 65 ? 5.797 3.152 -17.359 1 96.25 65 LYS B O 1
ATOM 1503 N N . PHE B 1 66 ? 6.566 1.953 -15.656 1 97.75 66 PHE B N 1
ATOM 1504 C CA . PHE B 1 66 ? 5.559 2.465 -14.734 1 97.75 66 PHE B CA 1
ATOM 1505 C C . PHE B 1 66 ? 5.684 3.975 -14.578 1 97.75 66 PHE B C 1
ATOM 1507 O O . PHE B 1 66 ? 4.691 4.699 -14.695 1 97.75 66 PHE B O 1
ATOM 1514 N N . LEU B 1 67 ? 6.855 4.449 -14.352 1 98.31 67 LEU B N 1
ATOM 1515 C CA . LEU B 1 67 ? 7.098 5.875 -14.156 1 98.31 67 LEU B CA 1
ATOM 1516 C C . LEU B 1 67 ? 6.703 6.672 -15.391 1 98.31 67 LEU B C 1
ATOM 1518 O O . LEU B 1 67 ? 6.133 7.758 -15.281 1 98.31 67 LEU B O 1
ATOM 1522 N N . GLU B 1 68 ? 7 6.102 -16.531 1 97.69 68 GLU B N 1
ATOM 1523 C CA . GLU B 1 68 ? 6.684 6.777 -17.781 1 97.69 68 GLU B CA 1
ATOM 1524 C C . GLU B 1 68 ? 5.176 6.891 -17.984 1 97.69 68 GLU B C 1
ATOM 1526 O O . GLU B 1 68 ? 4.688 7.891 -18.516 1 97.69 68 GLU B O 1
ATOM 1531 N N . LYS B 1 69 ? 4.492 5.949 -17.562 1 96.06 69 LYS B N 1
ATOM 1532 C CA . LYS B 1 69 ? 3.055 5.871 -17.797 1 96.06 69 LYS B CA 1
ATOM 1533 C C . LYS B 1 69 ? 2.27 6.59 -16.719 1 96.06 69 LYS B C 1
ATOM 1535 O O . LYS B 1 69 ? 1.283 7.273 -17 1 96.06 69 LYS B O 1
ATOM 1540 N N . LYS B 1 70 ? 2.711 6.5 -15.43 1 96.44 70 LYS B N 1
ATOM 1541 C CA . LYS B 1 70 ? 1.861 6.918 -14.32 1 96.44 70 LYS B CA 1
ATOM 1542 C C . LYS B 1 70 ? 2.557 7.977 -13.469 1 96.44 70 LYS B C 1
ATOM 1544 O O . LYS B 1 70 ? 1.912 8.648 -12.664 1 96.44 70 LYS B O 1
ATOM 1549 N N . GLY B 1 71 ? 3.887 8.172 -13.664 1 97.62 71 GLY B N 1
ATOM 1550 C CA . GLY B 1 71 ? 4.652 8.992 -12.742 1 97.62 71 GLY B CA 1
ATOM 1551 C C . GLY B 1 71 ? 4.957 8.297 -11.43 1 97.62 71 GLY B C 1
ATOM 1552 O O . GLY B 1 71 ? 4.68 7.102 -11.281 1 97.62 71 GLY B O 1
ATOM 1553 N N . GLN B 1 72 ? 5.621 8.992 -10.5 1 98.69 72 GLN B N 1
ATOM 1554 C CA . GLN B 1 72 ? 5.969 8.438 -9.195 1 98.69 72 GLN B CA 1
ATOM 1555 C C . GLN B 1 72 ? 4.719 8.109 -8.391 1 98.69 72 GLN B C 1
ATOM 1557 O O . GLN B 1 72 ? 3.715 8.812 -8.469 1 98.69 72 GLN B O 1
ATOM 1562 N N . GLY B 1 73 ? 4.824 7.043 -7.594 1 98.5 73 GLY B N 1
ATOM 1563 C CA . GLY B 1 73 ? 3.678 6.699 -6.77 1 98.5 73 GLY B CA 1
ATOM 1564 C C . GLY B 1 73 ? 3.664 5.242 -6.348 1 98.5 73 GLY B C 1
ATOM 1565 O O . GLY B 1 73 ? 4.648 4.527 -6.535 1 98.5 73 GLY B O 1
ATOM 1566 N N . LEU B 1 74 ? 2.584 4.812 -5.684 1 98.75 74 LEU B N 1
ATOM 1567 C CA . LEU B 1 74 ? 2.404 3.434 -5.238 1 98.75 74 LEU B CA 1
ATOM 1568 C C . LEU B 1 74 ? 2.486 2.467 -6.414 1 98.75 74 LEU B C 1
ATOM 1570 O O . LEU B 1 74 ? 1.739 2.6 -7.387 1 98.75 74 LEU B O 1
ATOM 1574 N N . HIS B 1 75 ? 3.426 1.504 -6.301 1 98.69 75 HIS B N 1
ATOM 1575 C CA . HIS B 1 75 ? 3.666 0.585 -7.406 1 98.69 75 HIS B CA 1
ATOM 1576 C C . HIS B 1 75 ? 3.002 -0.765 -7.156 1 98.69 75 HIS B C 1
ATOM 1578 O O . HIS B 1 75 ? 2.27 -1.269 -8.008 1 98.69 75 HIS B O 1
ATOM 1584 N N . HIS B 1 76 ? 3.314 -1.422 -5.996 1 98.81 76 HIS B N 1
ATOM 1585 C CA . HIS B 1 76 ? 2.67 -2.688 -5.664 1 98.81 76 HIS B CA 1
ATOM 1586 C C . HIS B 1 76 ? 2.611 -2.898 -4.156 1 98.81 76 HIS B C 1
ATOM 1588 O O . HIS B 1 76 ? 3.32 -2.227 -3.402 1 98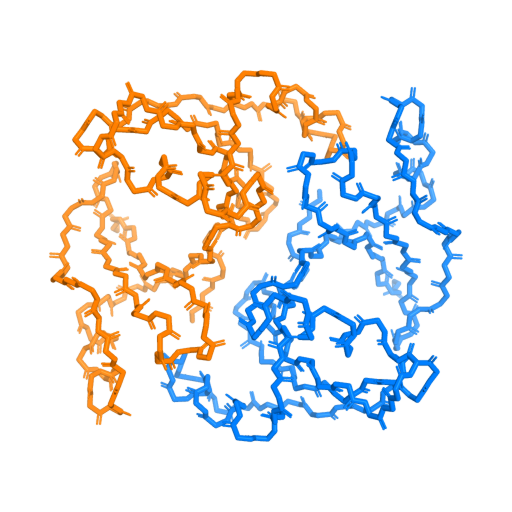.81 76 HIS B O 1
ATOM 1594 N N . MET B 1 77 ? 1.717 -3.75 -3.699 1 98.81 77 MET B N 1
ATOM 1595 C CA . MET B 1 77 ? 1.697 -4.273 -2.336 1 98.81 77 MET B CA 1
ATOM 1596 C C . MET B 1 77 ? 2.285 -5.68 -2.287 1 98.81 77 MET B C 1
ATOM 1598 O O . MET B 1 77 ? 2.02 -6.5 -3.166 1 98.81 77 MET B O 1
ATOM 1602 N N . ALA B 1 78 ? 3.109 -5.895 -1.34 1 98.62 78 ALA B N 1
ATOM 1603 C CA . ALA B 1 78 ? 3.707 -7.219 -1.173 1 98.62 78 ALA B CA 1
ATOM 1604 C C . ALA B 1 78 ? 3.123 -7.934 0.043 1 98.62 78 ALA B C 1
ATOM 1606 O O . ALA B 1 78 ? 2.996 -7.34 1.117 1 98.62 78 ALA B O 1
ATOM 1607 N N . LEU B 1 79 ? 2.791 -9.156 -0.172 1 98.38 79 LEU B N 1
ATOM 1608 C CA . LEU B 1 79 ? 2.209 -10.008 0.857 1 98.38 79 LEU B CA 1
ATOM 1609 C C . LEU B 1 79 ? 3.119 -11.195 1.157 1 98.38 79 LEU B C 1
ATOM 1611 O O . LEU B 1 79 ? 3.582 -11.875 0.239 1 98.38 79 LEU B O 1
ATOM 1615 N N . GLU B 1 80 ? 3.328 -11.398 2.381 1 98.19 80 GLU B N 1
ATOM 1616 C CA . GLU B 1 80 ? 4.207 -12.477 2.826 1 98.19 80 GLU B CA 1
ATOM 1617 C C . GLU B 1 80 ? 3.406 -13.711 3.24 1 98.19 80 GLU B C 1
ATOM 1619 O O . GLU B 1 80 ? 2.373 -13.586 3.902 1 98.19 80 GLU B O 1
ATOM 1624 N N . THR B 1 81 ? 3.854 -14.812 2.859 1 97.62 81 THR B N 1
ATOM 1625 C CA . THR B 1 81 ? 3.287 -16.094 3.264 1 97.62 81 THR B CA 1
ATOM 1626 C C . THR B 1 81 ? 4.391 -17.078 3.643 1 97.62 81 THR B C 1
ATOM 1628 O O . THR B 1 81 ? 5.52 -16.969 3.154 1 97.62 81 THR B O 1
ATOM 1631 N N . ASP B 1 82 ? 4.062 -18.062 4.492 1 96.62 82 ASP B N 1
ATOM 1632 C CA . ASP B 1 82 ? 5.023 -19.078 4.895 1 96.62 82 ASP B CA 1
ATOM 1633 C C . ASP B 1 82 ? 5.035 -20.234 3.906 1 96.62 82 ASP B C 1
ATOM 1635 O O . ASP B 1 82 ? 5.93 -21.094 3.945 1 96.62 82 ASP B O 1
ATOM 1639 N N . ASN B 1 83 ? 4.082 -20.312 3.049 1 97.06 83 ASN B N 1
ATOM 1640 C CA . ASN B 1 83 ? 3.941 -21.391 2.082 1 97.06 83 ASN B CA 1
ATOM 1641 C C . ASN B 1 83 ? 3.535 -20.875 0.708 1 97.06 83 ASN B C 1
ATOM 1643 O O . ASN B 1 83 ? 2.391 -21.047 0.286 1 97.06 83 ASN B O 1
ATOM 1647 N N . ILE B 1 84 ? 4.543 -20.375 0.035 1 98.12 84 ILE B N 1
ATOM 1648 C CA . ILE B 1 84 ? 4.25 -19.688 -1.216 1 98.12 84 ILE B CA 1
ATOM 1649 C C . ILE B 1 84 ? 3.76 -20.688 -2.258 1 98.12 84 ILE B C 1
ATOM 1651 O O . ILE B 1 84 ? 2.857 -20.391 -3.041 1 98.12 84 ILE B O 1
ATOM 1655 N N . GLU B 1 85 ? 4.301 -21.906 -2.334 1 98.19 85 GLU B N 1
ATOM 1656 C CA . GLU B 1 85 ? 3.859 -22.906 -3.299 1 98.19 85 GLU B CA 1
ATOM 1657 C C . GLU B 1 85 ? 2.393 -23.266 -3.082 1 98.19 85 GLU B C 1
ATOM 1659 O O . GLU B 1 85 ? 1.613 -23.328 -4.035 1 98.19 85 GLU B O 1
ATOM 1664 N N . GLY B 1 86 ? 2.053 -23.547 -1.837 1 97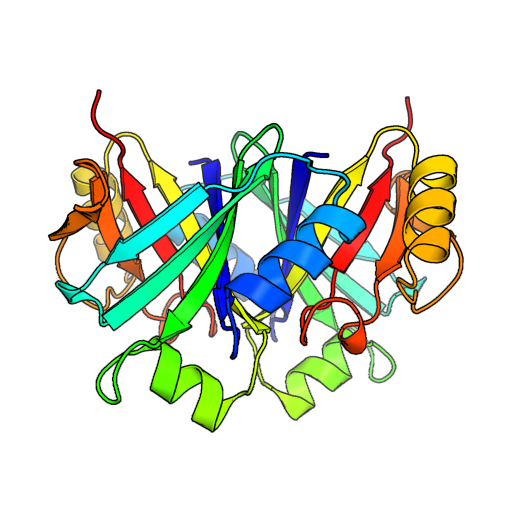.88 86 GLY B N 1
ATOM 1665 C CA . GLY B 1 86 ? 0.672 -23.859 -1.513 1 97.88 86 GLY B CA 1
ATOM 1666 C C . GLY B 1 86 ? -0.29 -22.734 -1.82 1 97.88 86 GLY B C 1
ATOM 1667 O O . GLY B 1 86 ? -1.392 -22.969 -2.32 1 97.88 86 GLY B O 1
ATOM 1668 N N . GLU B 1 87 ? 0.127 -21.5 -1.502 1 97.81 87 GLU B N 1
ATOM 1669 C CA . GLU B 1 87 ? -0.73 -20.359 -1.76 1 97.81 87 GLU B CA 1
ATOM 1670 C C . GLU B 1 87 ? -0.943 -20.156 -3.256 1 97.81 87 GLU B C 1
ATOM 1672 O O . GLU B 1 87 ? -2.061 -19.875 -3.697 1 97.81 87 GLU B O 1
ATOM 1677 N N . VAL B 1 88 ? 0.116 -20.234 -4.02 1 98 88 VAL B N 1
ATOM 1678 C CA . VAL B 1 88 ? 0.002 -20.078 -5.465 1 98 88 VAL B CA 1
ATOM 1679 C C . VAL B 1 88 ? -0.967 -21.109 -6.027 1 98 88 VAL B C 1
ATOM 1681 O O . VAL B 1 88 ? -1.844 -20.781 -6.828 1 98 88 VAL B O 1
ATOM 1684 N N . GLU B 1 89 ? -0.793 -22.312 -5.586 1 97.94 89 GLU B N 1
ATOM 1685 C CA . GLU B 1 89 ? -1.694 -23.375 -6.031 1 97.94 89 GLU B CA 1
ATOM 1686 C C . GLU B 1 89 ? -3.145 -23.047 -5.684 1 97.94 89 GLU B C 1
ATOM 1688 O O . GLU B 1 89 ? -4.031 -23.141 -6.535 1 97.94 89 GLU B O 1
ATOM 1693 N N . ARG B 1 90 ? -3.375 -22.703 -4.473 1 96.88 90 ARG B N 1
ATOM 1694 C CA . ARG B 1 90 ? -4.719 -22.359 -4.023 1 96.88 90 ARG B CA 1
ATOM 1695 C C . ARG B 1 90 ? -5.289 -21.203 -4.848 1 96.88 90 ARG B C 1
ATOM 1697 O O . ARG B 1 90 ? -6.434 -21.266 -5.301 1 96.88 90 ARG B O 1
ATOM 1704 N N . MET B 1 91 ? -4.547 -20.141 -5.055 1 97.5 91 MET B N 1
ATOM 1705 C CA . MET B 1 91 ? -4.973 -18.938 -5.766 1 97.5 91 MET B CA 1
ATOM 1706 C C . MET B 1 91 ? -5.277 -19.25 -7.227 1 97.5 91 MET B C 1
ATOM 1708 O O . MET B 1 91 ? -6.277 -18.781 -7.773 1 97.5 91 MET B O 1
ATOM 1712 N N . GLU B 1 92 ? -4.383 -20 -7.816 1 97.31 92 GLU B N 1
ATOM 1713 C CA . GLU B 1 92 ? -4.645 -20.406 -9.195 1 97.31 92 GLU B CA 1
ATOM 1714 C C . GLU B 1 92 ? -5.945 -21.203 -9.297 1 97.31 92 GLU B C 1
ATOM 1716 O O . GLU B 1 92 ? -6.699 -21.047 -10.258 1 97.31 92 GLU B O 1
ATOM 1721 N N . GLY B 1 93 ? -6.172 -22.031 -8.297 1 96.19 93 GLY B N 1
ATOM 1722 C CA . GLY B 1 93 ? -7.406 -22.797 -8.242 1 96.19 93 GLY B CA 1
ATOM 1723 C C . GLY B 1 93 ? -8.648 -21.922 -8.172 1 96.19 93 GLY B C 1
ATOM 1724 O O . GLY B 1 93 ? -9.727 -22.344 -8.594 1 96.19 93 GLY B O 1
ATOM 1725 N N . CYS B 1 94 ? -8.445 -20.734 -7.672 1 94.38 94 CYS B N 1
ATOM 1726 C CA . CYS B 1 94 ? -9.555 -19.781 -7.547 1 94.38 94 CYS B CA 1
ATOM 1727 C C . CYS B 1 94 ? -9.609 -18.844 -8.75 1 94.38 94 CYS B C 1
ATOM 1729 O O . CYS B 1 94 ? -10.398 -17.906 -8.766 1 94.38 94 CYS B O 1
ATOM 1731 N N . GLY B 1 95 ? -8.719 -19.031 -9.727 1 95.62 95 GLY B N 1
ATOM 1732 C CA . GLY B 1 95 ? -8.75 -18.25 -10.945 1 95.62 95 GLY B CA 1
ATOM 1733 C C . GLY B 1 95 ? -7.805 -17.062 -10.922 1 95.62 95 GLY B C 1
ATOM 1734 O O . GLY B 1 95 ? -7.809 -16.234 -11.844 1 95.62 95 GLY B O 1
ATOM 1735 N N . VAL B 1 96 ? -7.035 -16.969 -9.898 1 97.06 96 VAL B N 1
ATOM 1736 C CA . VAL B 1 96 ? -6.055 -15.891 -9.82 1 97.06 96 VAL B CA 1
ATOM 1737 C C . VAL B 1 96 ? -4.938 -16.125 -10.828 1 97.06 96 VAL B C 1
ATOM 1739 O O . VAL B 1 96 ? -4.43 -17.25 -10.953 1 97.06 96 VAL B O 1
ATOM 1742 N N . GLN B 1 97 ? -4.645 -15.07 -11.594 1 97.69 97 GLN B N 1
ATOM 1743 C CA . GLN B 1 97 ? -3.584 -15.125 -12.594 1 97.69 97 GLN B CA 1
ATOM 1744 C C . GLN B 1 97 ? -2.289 -14.523 -12.055 1 97.69 97 GLN B C 1
ATOM 1746 O O . GLN B 1 97 ? -2.314 -13.484 -11.383 1 97.69 97 GLN B O 1
ATOM 1751 N N . PHE B 1 98 ? -1.189 -15.164 -12.406 1 98.06 98 PHE B N 1
ATOM 1752 C CA . PHE B 1 98 ? 0.131 -14.688 -12.008 1 98.06 98 PHE B CA 1
ATOM 1753 C C . PHE B 1 98 ? 0.914 -14.195 -13.227 1 98.06 98 PHE B C 1
ATOM 1755 O O . PHE B 1 98 ? 0.645 -14.609 -14.352 1 98.06 98 PHE B O 1
ATOM 1762 N N . LEU B 1 99 ? 1.82 -13.266 -13.078 1 96.69 99 LEU B N 1
ATOM 1763 C CA . LEU B 1 99 ? 2.66 -12.734 -14.141 1 96.69 99 LEU B CA 1
ATOM 1764 C C . LEU B 1 99 ? 3.844 -13.656 -14.422 1 96.69 99 LEU B C 1
ATOM 1766 O O . LEU B 1 99 ? 4.531 -13.5 -15.43 1 96.69 99 LEU B O 1
ATOM 1770 N N . GLY B 1 100 ? 4.16 -14.664 -13.609 1 94.69 100 GLY B N 1
ATOM 1771 C CA . GLY B 1 100 ? 5.258 -15.609 -13.781 1 94.69 100 GLY B CA 1
ATOM 1772 C C . GLY B 1 100 ? 5.32 -16.656 -12.68 1 94.69 100 GLY B C 1
ATOM 1773 O O . GLY B 1 100 ? 4.508 -16.641 -11.758 1 94.69 100 GLY B O 1
ATOM 1774 N N . LYS B 1 101 ? 6.262 -17.469 -12.844 1 97 101 LYS B N 1
ATOM 1775 C CA . LYS B 1 101 ? 6.473 -18.531 -11.859 1 97 101 LYS B CA 1
ATOM 1776 C C . LYS B 1 101 ? 7.141 -17.969 -10.602 1 97 101 LYS B C 1
ATOM 1778 O O . LYS B 1 101 ? 7.59 -16.828 -10.578 1 97 101 LYS B O 1
ATOM 1783 N N . ILE B 1 102 ? 7 -18.812 -9.555 1 98.19 102 ILE B N 1
ATOM 1784 C CA . ILE B 1 102 ? 7.797 -18.5 -8.375 1 98.19 102 ILE B CA 1
ATOM 1785 C C . ILE B 1 102 ? 9.273 -18.422 -8.75 1 98.19 102 ILE B C 1
ATOM 1787 O O . ILE B 1 102 ? 9.789 -19.297 -9.461 1 98.19 102 ILE B O 1
ATOM 1791 N N . ARG B 1 103 ? 9.945 -17.422 -8.383 1 96.44 103 ARG B N 1
ATOM 1792 C CA . ARG B 1 103 ? 11.359 -17.219 -8.68 1 96.44 103 ARG B CA 1
ATOM 1793 C C . ARG B 1 103 ? 12.109 -16.703 -7.461 1 96.44 103 ARG B C 1
ATOM 1795 O O . ARG B 1 103 ? 11.5 -16.234 -6.504 1 96.44 103 ARG B O 1
ATOM 1802 N N . PRO B 1 104 ? 13.445 -16.828 -7.477 1 94.38 104 PRO B N 1
ATOM 1803 C CA . PRO B 1 104 ? 14.219 -16.266 -6.371 1 94.38 104 PRO B CA 1
ATOM 1804 C C . PRO B 1 104 ? 14.156 -14.734 -6.34 1 94.38 104 PRO B C 1
ATOM 1806 O O . PRO B 1 104 ? 14.227 -14.086 -7.391 1 94.38 104 PRO B O 1
ATOM 1809 N N . GLY B 1 105 ? 13.867 -14.211 -5.16 1 90.69 105 GLY B N 1
ATOM 1810 C CA . GLY B 1 105 ? 14.016 -12.789 -4.91 1 90.69 105 GLY B CA 1
ATOM 1811 C C . GLY B 1 105 ? 15.336 -12.43 -4.254 1 90.69 105 GLY B C 1
ATOM 1812 O O . GLY B 1 105 ? 16.344 -13.094 -4.488 1 90.69 105 GLY B O 1
ATOM 1813 N N . SER B 1 106 ? 15.305 -11.305 -3.615 1 84.56 106 SER B N 1
ATOM 1814 C CA . SER B 1 106 ? 16.5 -10.898 -2.885 1 84.56 106 SER B CA 1
ATOM 1815 C C . SER B 1 106 ? 16.625 -11.664 -1.572 1 84.56 106 SER B C 1
ATOM 1817 O O . SER B 1 106 ? 15.633 -12.125 -1.012 1 84.56 106 SER B O 1
ATOM 1819 N N . ALA B 1 107 ? 17.812 -11.883 -1.138 1 86.69 107 ALA B N 1
ATOM 1820 C CA . ALA B 1 107 ? 18.156 -12.406 0.18 1 86.69 107 ALA B CA 1
ATOM 1821 C C . ALA B 1 107 ? 17.5 -13.773 0.412 1 86.69 107 ALA B C 1
ATOM 1823 O O . ALA B 1 107 ? 17 -14.047 1.504 1 86.69 107 ALA B O 1
ATOM 1824 N N . GLY B 1 108 ? 17.375 -14.586 -0.646 1 89.5 108 GLY B N 1
ATOM 1825 C CA . GLY B 1 108 ? 16.875 -15.945 -0.519 1 89.5 108 GLY B CA 1
ATOM 1826 C C . GLY B 1 108 ? 15.367 -16.031 -0.495 1 89.5 108 GLY B C 1
ATOM 1827 O O . GLY B 1 108 ? 14.805 -17.094 -0.258 1 89.5 108 GLY B O 1
ATOM 1828 N N . THR B 1 109 ? 14.742 -15.008 -0.684 1 94.62 109 THR B N 1
ATOM 1829 C CA . THR B 1 109 ? 13.281 -15 -0.724 1 94.62 109 THR B CA 1
ATOM 1830 C C . THR B 1 109 ? 12.773 -15.617 -2.021 1 94.62 109 THR B C 1
ATOM 1832 O O . THR B 1 109 ? 13.516 -15.719 -3.002 1 94.62 109 THR B O 1
ATOM 1835 N N . LYS B 1 110 ? 11.617 -16.219 -1.98 1 97.75 110 LYS B N 1
ATOM 1836 C CA . LYS B 1 110 ? 10.852 -16.594 -3.168 1 97.75 110 LYS B CA 1
ATOM 1837 C C . LYS B 1 110 ? 9.734 -15.594 -3.441 1 97.75 110 LYS B C 1
ATOM 1839 O O . LYS B 1 110 ? 9.062 -15.141 -2.516 1 97.75 110 LYS B O 1
ATOM 1844 N N . VAL B 1 111 ? 9.602 -15.297 -4.73 1 97.75 111 VAL B N 1
ATOM 1845 C CA . VAL B 1 111 ? 8.586 -14.289 -5.02 1 97.75 111 VAL B CA 1
ATOM 1846 C C . VAL B 1 111 ? 7.844 -14.664 -6.301 1 97.75 111 VAL B C 1
ATOM 1848 O O . VAL B 1 111 ? 8.367 -15.406 -7.137 1 97.75 111 VAL B O 1
ATOM 1851 N N . THR B 1 112 ? 6.656 -14.227 -6.457 1 98.31 112 THR B N 1
ATOM 1852 C CA . THR B 1 112 ? 5.883 -14.148 -7.691 1 98.31 112 THR B CA 1
ATOM 1853 C C . THR B 1 112 ? 4.902 -12.984 -7.645 1 98.31 112 THR B C 1
ATOM 1855 O O . THR B 1 112 ? 4.703 -12.375 -6.59 1 98.31 112 THR B O 1
ATOM 1858 N N . PHE B 1 113 ? 4.363 -12.625 -8.812 1 98.38 113 PHE B N 1
ATOM 1859 C CA . PHE B 1 113 ? 3.504 -11.445 -8.883 1 98.38 113 PHE B CA 1
ATOM 1860 C C . PHE B 1 113 ? 2.115 -11.82 -9.383 1 98.38 113 PHE B C 1
ATOM 1862 O O . PHE B 1 113 ? 1.982 -12.562 -10.367 1 98.38 113 PHE B O 1
ATOM 1869 N N . ILE B 1 114 ? 1.138 -11.344 -8.664 1 98.25 114 ILE B N 1
ATOM 1870 C CA . ILE B 1 114 ? -0.253 -11.492 -9.078 1 98.25 114 ILE B CA 1
ATOM 1871 C C . ILE B 1 114 ? -0.605 -10.422 -10.102 1 98.25 114 ILE B C 1
ATOM 1873 O O . ILE B 1 114 ? -0.318 -9.242 -9.898 1 98.25 114 ILE B O 1
ATOM 1877 N N . HIS B 1 115 ? -1.158 -10.844 -11.242 1 97.88 115 HIS B N 1
ATOM 1878 C CA . HIS B 1 115 ? -1.55 -9.93 -12.312 1 97.88 115 HIS B CA 1
ATOM 1879 C C . HIS B 1 115 ? -2.594 -8.93 -11.82 1 97.88 115 HIS B C 1
ATOM 1881 O O . HIS B 1 115 ? -3.568 -9.312 -11.172 1 97.88 115 HIS B O 1
ATOM 1887 N N . PRO B 1 116 ? -2.457 -7.668 -12.188 1 97.69 116 PRO B N 1
ATOM 1888 C CA . PRO B 1 116 ? -3.412 -6.652 -11.734 1 97.69 116 PRO B CA 1
ATOM 1889 C C . PRO B 1 116 ? -4.852 -6.984 -12.125 1 97.69 116 PRO B C 1
ATOM 1891 O O . PRO B 1 116 ? -5.785 -6.633 -11.398 1 97.69 116 PRO B O 1
ATOM 1894 N N . LYS B 1 117 ? -5.059 -7.672 -13.203 1 95.94 117 LYS B N 1
ATOM 1895 C CA . LYS B 1 117 ? -6.406 -8.008 -13.664 1 95.94 117 LYS B CA 1
ATOM 1896 C C . LYS B 1 117 ? -7.129 -8.898 -12.656 1 95.94 117 LYS B C 1
ATOM 1898 O O . LYS B 1 117 ? -8.359 -8.898 -12.594 1 95.94 117 LYS B O 1
ATOM 1903 N N . SER B 1 118 ? -6.352 -9.625 -11.875 1 97.69 118 SER B N 1
ATOM 1904 C CA . SER B 1 118 ? -6.945 -10.547 -10.914 1 97.69 118 SER B CA 1
ATOM 1905 C C . SER B 1 118 ? -7.32 -9.836 -9.625 1 97.69 118 SER B C 1
ATOM 1907 O O . SER B 1 118 ? -8.047 -10.383 -8.797 1 97.69 118 SER B O 1
ATOM 1909 N N . LEU B 1 119 ? -6.805 -8.633 -9.398 1 97.94 119 LEU B N 1
ATOM 1910 C CA . LEU B 1 119 ? -7.031 -7.898 -8.156 1 97.94 119 LEU B CA 1
ATOM 1911 C C . LEU B 1 119 ? -7.527 -6.488 -8.453 1 97.94 119 LEU B C 1
ATOM 1913 O O . LEU B 1 119 ? -7.113 -5.531 -7.789 1 97.94 119 LEU B O 1
ATOM 1917 N N . HIS B 1 120 ? -8.312 -6.398 -9.508 1 96.75 120 HIS B N 1
ATOM 1918 C CA . HIS B 1 120 ? -8.961 -5.145 -9.867 1 96.75 120 HIS B CA 1
ATOM 1919 C C . HIS B 1 120 ? -7.945 -4.008 -9.969 1 96.75 120 HIS B C 1
ATOM 1921 O O . HIS B 1 120 ? -8.133 -2.947 -9.367 1 96.75 120 HIS B O 1
ATOM 1927 N N . GLY B 1 121 ? -6.898 -4.242 -10.734 1 97.5 121 GLY B N 1
ATOM 1928 C CA . GLY B 1 121 ? -5.957 -3.193 -11.102 1 97.5 121 GLY B CA 1
ATOM 1929 C C . GLY B 1 121 ? -4.773 -3.1 -10.164 1 97.5 121 GLY B C 1
ATOM 1930 O O . GLY B 1 121 ? -3.902 -2.242 -10.336 1 97.5 121 GLY B O 1
ATOM 1931 N N . VAL B 1 122 ? -4.672 -3.943 -9.156 1 98.62 122 VAL B N 1
ATOM 1932 C CA . VAL B 1 122 ? -3.598 -3.863 -8.172 1 98.62 122 VAL B CA 1
ATOM 1933 C C . VAL B 1 122 ? -2.527 -4.906 -8.484 1 98.62 122 VAL B C 1
ATOM 1935 O O . VAL B 1 122 ? -2.822 -6.102 -8.562 1 98.62 122 VAL B O 1
ATOM 1938 N N . LEU B 1 123 ? -1.27 -4.441 -8.719 1 98.62 123 LEU B N 1
ATOM 1939 C CA . LEU B 1 123 ? -0.129 -5.352 -8.75 1 98.62 123 LEU B CA 1
ATOM 1940 C C . LEU B 1 123 ? 0.261 -5.785 -7.344 1 98.62 123 LEU B C 1
ATOM 1942 O O . LEU B 1 123 ? 0.487 -4.941 -6.469 1 98.62 123 LEU B O 1
ATOM 1946 N N . ALA B 1 124 ? 0.289 -7.102 -7.117 1 98.69 124 ALA B N 1
ATOM 1947 C CA . ALA B 1 124 ? 0.681 -7.609 -5.809 1 98.69 124 ALA B CA 1
ATOM 1948 C C . ALA B 1 124 ? 1.825 -8.609 -5.926 1 98.69 124 ALA B C 1
ATOM 1950 O O . ALA B 1 124 ? 1.854 -9.422 -6.855 1 98.69 124 ALA B O 1
ATOM 1951 N N . GLU B 1 125 ? 2.727 -8.461 -5.07 1 98.38 125 GLU B N 1
ATOM 1952 C CA . GLU B 1 125 ? 3.803 -9.438 -4.926 1 98.38 125 GLU B CA 1
ATOM 1953 C C . GLU B 1 125 ? 3.498 -10.438 -3.812 1 98.38 125 GLU B C 1
ATOM 1955 O O . GLU B 1 125 ? 3.064 -10.047 -2.727 1 98.38 125 GLU B O 1
ATOM 1960 N N . LEU B 1 126 ? 3.588 -11.727 -4.098 1 98.25 126 LEU B N 1
ATOM 1961 C CA . LEU B 1 126 ? 3.6 -12.766 -3.076 1 98.25 126 LEU B CA 1
ATOM 1962 C C . LEU B 1 126 ? 5.027 -13.203 -2.758 1 98.25 126 LEU B C 1
ATOM 1964 O O . LEU B 1 126 ? 5.789 -13.547 -3.662 1 98.25 126 LEU B O 1
ATOM 1968 N N . CYS B 1 127 ? 5.383 -13.141 -1.482 1 97.94 127 CYS B N 1
ATOM 1969 C CA . CYS B 1 127 ? 6.766 -13.477 -1.161 1 97.94 127 CYS B CA 1
ATOM 1970 C C . CYS B 1 127 ? 6.836 -14.398 0.053 1 97.94 127 CYS B C 1
ATOM 1972 O O . CYS B 1 127 ? 5.938 -14.391 0.895 1 97.94 127 CYS B O 1
ATOM 1974 N N . ALA B 1 128 ? 7.797 -15.219 0.099 1 98.31 128 ALA B N 1
ATOM 1975 C CA . ALA B 1 128 ? 8.148 -16.094 1.215 1 98.31 128 ALA B CA 1
ATOM 1976 C C . ALA B 1 128 ? 9.617 -15.945 1.591 1 98.31 128 ALA B C 1
ATOM 1978 O O . ALA B 1 128 ? 10.5 -16.062 0.737 1 98.31 128 ALA B O 1
ATOM 1979 N N . HIS B 1 129 ? 9.828 -15.625 2.857 1 96.62 129 HIS B N 1
ATOM 1980 C CA . HIS B 1 129 ? 11.195 -15.5 3.35 1 96.62 129 HIS B CA 1
ATOM 1981 C C . HIS B 1 129 ? 11.75 -16.844 3.793 1 96.62 129 HIS B C 1
ATOM 1983 O O . HIS B 1 129 ? 10.992 -17.734 4.211 1 96.62 129 HIS B O 1
ATOM 1989 N N . PRO B 1 130 ? 13.039 -16.969 3.623 1 92.38 130 PRO B N 1
ATOM 1990 C CA . PRO B 1 130 ? 13.648 -18.234 4.074 1 92.38 130 PRO B CA 1
ATOM 1991 C C . PRO B 1 130 ? 13.453 -18.469 5.57 1 92.38 130 PRO B C 1
ATOM 1993 O O . PRO B 1 130 ? 13.438 -17.516 6.355 1 92.38 130 PRO B O 1
ATOM 1996 N N . LYS B 1 131 ? 13.148 -19.875 5.996 1 78.38 131 LYS B N 1
ATOM 1997 C CA . LYS B 1 131 ? 13 -20.281 7.391 1 78.38 131 LYS B CA 1
ATOM 1998 C C . LYS B 1 131 ? 14.336 -20.219 8.125 1 78.38 131 LYS B C 1
ATOM 2000 O O . LYS B 1 131 ? 15.383 -20.453 7.531 1 78.38 131 LYS B O 1
#